Protein AF-A0A4P8TX39-F1 (afdb_monomer)

pLDDT: mean 71.4, std 20.5, range [28.27, 96.0]

InterPro domains:
  IPR021055 Type-IV b secretion system, inner-membrane complex component [PF11393] (70-173)
  IPR021055 Type-IV b secretion system, inner-membrane complex component [cd16385] (98-177)

Radius of gyration: 43.03 Å; Cα con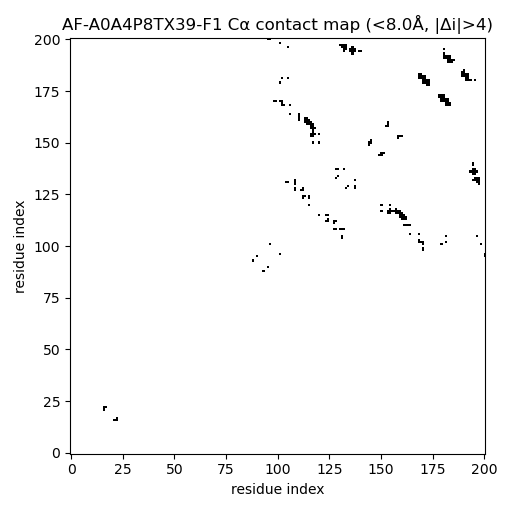tacts (8 Å, |Δi|>4): 140; chains: 1; bounding box: 61×85×106 Å

Structure (mmCIF, N/CA/C/O backbone):
data_AF-A0A4P8TX39-F1
#
_entry.id   AF-A0A4P8TX39-F1
#
loop_
_atom_site.group_PDB
_atom_site.id
_atom_site.type_symbol
_atom_site.label_atom_id
_atom_site.label_alt_id
_atom_site.label_comp_id
_atom_site.label_asym_id
_atom_site.label_entity_id
_atom_site.label_seq_id
_atom_site.pdbx_PDB_ins_code
_atom_site.Cartn_x
_atom_site.Cartn_y
_atom_site.Cartn_z
_atom_site.occupancy
_atom_site.B_iso_or_equiv
_atom_site.auth_seq_id
_atom_site.auth_comp_id
_atom_site.auth_asym_id
_atom_site.auth_atom_id
_atom_site.pdbx_PDB_model_num
ATOM 1 N N . MET A 1 1 ? 37.120 60.239 -25.614 1.00 40.34 1 MET A N 1
ATOM 2 C CA . MET A 1 1 ? 37.948 59.564 -26.632 1.00 40.34 1 MET A CA 1
ATOM 3 C C . MET A 1 1 ? 36.989 58.995 -27.670 1.00 40.34 1 MET A C 1
ATOM 5 O O . MET A 1 1 ? 36.326 58.018 -27.361 1.00 40.34 1 MET A O 1
ATOM 9 N N . SER A 1 2 ? 36.541 59.799 -28.648 1.00 31.27 2 SER A N 1
ATOM 10 C CA . SER A 1 2 ? 37.188 60.021 -29.970 1.00 31.27 2 SER A CA 1
ATOM 11 C C . SER A 1 2 ? 37.260 58.693 -30.740 1.00 31.27 2 SER A C 1
ATOM 13 O O . SER A 1 2 ? 37.832 57.748 -30.224 1.00 31.27 2 SER A O 1
ATOM 15 N N . GLU A 1 3 ? 36.664 58.471 -31.910 1.00 33.16 3 GLU A N 1
ATOM 16 C CA . GLU A 1 3 ? 36.327 59.303 -33.075 1.00 33.16 3 GLU A CA 1
ATOM 17 C C . GLU A 1 3 ? 35.341 58.464 -33.943 1.00 33.16 3 GLU A C 1
ATOM 19 O O . GLU A 1 3 ? 35.420 57.241 -33.936 1.00 33.16 3 GLU A O 1
ATOM 24 N N . GLN A 1 4 ? 34.260 59.015 -34.525 1.00 32.22 4 GLN A N 1
ATOM 25 C CA . GLN A 1 4 ? 34.221 59.583 -35.894 1.00 32.22 4 GLN A CA 1
ATOM 26 C C . GLN A 1 4 ? 34.739 58.546 -36.924 1.00 32.22 4 GLN A C 1
ATOM 28 O O . GLN A 1 4 ? 35.894 58.158 -36.864 1.00 32.22 4 GLN A O 1
ATOM 33 N N . LYS A 1 5 ? 33.965 58.030 -37.894 1.00 35.06 5 LYS A N 1
ATOM 34 C CA . LYS A 1 5 ? 33.596 58.723 -39.148 1.00 35.06 5 LYS A CA 1
ATOM 35 C C . LYS A 1 5 ? 32.986 57.707 -40.145 1.00 35.06 5 LYS A C 1
ATOM 37 O O . LYS A 1 5 ? 33.392 56.555 -40.162 1.00 35.06 5 LYS A O 1
ATOM 42 N N . GLN A 1 6 ? 31.901 58.056 -40.848 1.00 28.27 6 GLN A N 1
ATOM 43 C CA . GLN A 1 6 ? 31.889 58.629 -42.218 1.00 28.27 6 GLN A CA 1
ATOM 44 C C . GLN A 1 6 ? 31.691 57.509 -43.259 1.00 28.27 6 GLN A C 1
ATOM 46 O O . GLN A 1 6 ? 32.532 56.646 -43.442 1.00 28.27 6 GLN A O 1
ATOM 51 N N . ASN A 1 7 ? 30.474 57.351 -43.784 1.00 34.38 7 ASN A N 1
ATOM 52 C CA . ASN A 1 7 ? 29.998 58.063 -44.975 1.00 34.38 7 ASN A CA 1
ATOM 53 C C . ASN A 1 7 ? 30.894 57.795 -46.189 1.00 34.38 7 ASN A C 1
ATOM 55 O O . ASN A 1 7 ? 31.928 58.434 -46.321 1.00 34.38 7 ASN A O 1
ATOM 59 N N . GLN A 1 8 ? 30.442 56.919 -47.086 1.00 31.53 8 GLN A N 1
ATOM 60 C CA . GLN A 1 8 ? 30.189 57.272 -48.488 1.00 31.53 8 GLN A CA 1
ATOM 61 C C . GLN A 1 8 ? 29.770 56.017 -49.252 1.00 31.53 8 GLN A C 1
ATOM 63 O O . GLN A 1 8 ? 30.578 55.145 -49.547 1.00 31.53 8 GLN A O 1
ATOM 68 N N . ASN A 1 9 ? 28.489 55.952 -49.605 1.00 34.06 9 ASN A N 1
ATOM 69 C CA . ASN A 1 9 ? 28.040 55.187 -50.760 1.00 34.06 9 ASN A CA 1
ATOM 70 C C . ASN A 1 9 ? 27.965 56.168 -51.939 1.00 34.06 9 ASN A C 1
ATOM 72 O O . ASN A 1 9 ? 27.008 56.946 -52.008 1.00 34.06 9 ASN A O 1
ATOM 76 N N . PRO A 1 10 ? 28.946 56.190 -52.855 1.00 37.06 10 PRO A N 1
ATOM 77 C CA . PRO A 1 10 ? 28.740 56.807 -54.144 1.00 37.06 10 PRO A CA 1
ATOM 78 C C . PRO A 1 10 ? 28.031 55.802 -55.058 1.00 37.06 10 PRO A C 1
ATOM 80 O O . PRO A 1 10 ? 28.570 54.760 -55.421 1.00 37.06 10 PRO A O 1
ATOM 83 N N . LYS A 1 11 ? 26.807 56.156 -55.460 1.00 44.81 11 LYS A N 1
ATOM 84 C CA . LYS A 1 11 ? 26.107 55.554 -56.599 1.00 44.81 11 LYS A CA 1
ATOM 85 C C . LYS A 1 11 ? 27.019 55.586 -57.831 1.00 44.81 11 LYS A C 1
ATOM 87 O O . LYS A 1 11 ? 27.208 56.652 -58.419 1.00 44.81 11 LYS A O 1
ATOM 92 N N . THR A 1 12 ? 27.514 54.437 -58.276 1.00 36.88 12 THR A N 1
ATOM 93 C CA . THR A 1 12 ? 28.258 54.343 -59.539 1.00 36.88 12 THR A CA 1
ATOM 94 C C . THR A 1 12 ? 27.296 53.987 -60.672 1.00 36.88 12 THR A C 1
ATOM 96 O O . THR A 1 12 ? 26.853 52.852 -60.819 1.00 36.88 12 THR A O 1
ATOM 99 N N . LYS A 1 13 ? 26.922 55.008 -61.447 1.00 40.69 13 LYS A N 1
ATOM 100 C CA . LYS A 1 13 ? 26.148 54.926 -62.700 1.00 40.69 13 LYS A CA 1
ATOM 101 C C . LYS A 1 13 ? 26.973 54.167 -63.764 1.00 40.69 13 LYS A C 1
ATOM 103 O O . LYS A 1 13 ? 28.179 54.410 -63.825 1.00 40.69 13 LYS A O 1
ATOM 108 N N . PRO A 1 14 ? 26.388 53.320 -64.634 1.00 39.88 14 PRO A N 1
ATOM 109 C CA . PRO A 1 14 ? 27.155 52.682 -65.703 1.00 39.88 14 PRO A CA 1
ATOM 110 C C . PRO A 1 14 ? 27.608 53.735 -66.728 1.00 39.88 14 PRO A C 1
ATOM 112 O O . PRO A 1 14 ? 26.790 54.467 -67.287 1.00 39.88 14 PRO A O 1
ATOM 115 N N . ARG A 1 15 ? 28.924 53.842 -66.949 1.00 47.66 15 ARG A N 1
ATOM 116 C CA . ARG A 1 15 ? 29.533 54.671 -68.000 1.00 47.66 15 ARG A CA 1
ATOM 117 C C . ARG A 1 15 ? 29.762 53.779 -69.222 1.00 47.66 15 ARG A C 1
ATOM 119 O O . ARG A 1 15 ? 30.536 52.832 -69.145 1.00 47.66 15 ARG A O 1
ATOM 126 N N . PHE A 1 16 ? 29.073 54.071 -70.324 1.00 52.34 16 PHE A N 1
ATOM 127 C CA . PHE A 1 16 ? 29.300 53.408 -71.610 1.00 52.34 16 PHE A CA 1
ATOM 128 C C . PHE A 1 16 ? 30.674 53.830 -72.175 1.00 52.34 16 PHE A C 1
ATOM 130 O O . PHE A 1 16 ? 30.966 55.029 -72.165 1.00 52.34 16 PHE A O 1
ATOM 137 N N . PRO A 1 17 ? 31.528 52.890 -72.622 1.00 52.00 17 PRO A N 1
ATOM 138 C CA . PRO A 1 17 ? 32.863 53.194 -73.144 1.00 52.00 17 PRO A CA 1
ATOM 139 C C . PRO A 1 17 ? 32.803 53.798 -74.560 1.00 52.00 17 PRO A C 1
ATOM 141 O O . PRO A 1 17 ? 32.085 53.299 -75.422 1.00 52.00 17 PRO A O 1
ATOM 144 N N . THR A 1 18 ? 33.571 54.868 -74.796 1.00 55.69 18 THR A N 1
ATOM 145 C CA . THR A 1 18 ? 33.500 55.722 -76.004 1.00 55.69 18 THR A CA 1
ATOM 146 C C . THR A 1 18 ? 34.731 55.659 -76.925 1.00 55.69 18 THR A C 1
ATOM 148 O O . THR A 1 18 ? 34.921 56.557 -77.740 1.00 55.69 18 THR A O 1
ATOM 151 N N . THR A 1 19 ? 35.561 54.612 -76.855 1.00 53.31 19 THR A N 1
ATOM 152 C CA . THR A 1 19 ? 36.679 54.390 -77.801 1.00 53.31 19 THR A CA 1
ATOM 153 C C . THR A 1 19 ? 37.011 52.896 -77.951 1.00 53.31 19 THR A C 1
ATOM 155 O O . THR A 1 19 ? 36.995 52.176 -76.950 1.00 53.31 19 THR A O 1
ATOM 158 N N . PRO A 1 20 ? 37.345 52.407 -79.167 1.00 57.44 20 PRO A N 1
ATOM 159 C CA . PRO A 1 20 ? 37.523 50.974 -79.452 1.00 57.44 20 PRO A CA 1
ATOM 160 C C . PRO A 1 20 ? 38.656 50.318 -78.643 1.00 57.44 20 PRO A C 1
ATOM 162 O O . PRO A 1 20 ? 38.595 49.132 -78.333 1.00 57.44 20 PRO A O 1
ATOM 165 N N . GLU A 1 21 ? 39.656 51.093 -78.224 1.00 57.00 21 GLU A N 1
ATOM 166 C CA . GLU A 1 21 ? 40.783 50.615 -77.415 1.00 57.00 21 GLU A CA 1
ATOM 167 C C . GLU A 1 21 ? 40.394 50.320 -75.952 1.00 57.00 21 GLU A C 1
ATOM 169 O O . GLU A 1 21 ? 40.847 49.329 -75.380 1.00 57.00 21 GLU A O 1
ATOM 174 N N . GLN A 1 22 ? 39.488 51.112 -75.359 1.00 56.97 22 GLN A N 1
ATOM 175 C CA . GLN A 1 22 ? 38.991 50.880 -73.993 1.00 56.97 22 GLN A CA 1
ATOM 176 C C . GLN A 1 22 ? 37.949 49.761 -73.918 1.00 56.97 22 GLN A C 1
ATOM 178 O O . GLN A 1 22 ? 37.807 49.104 -72.888 1.00 56.97 22 GLN A O 1
ATOM 183 N N . VAL A 1 23 ? 37.237 49.515 -75.021 1.00 61.53 23 VAL A N 1
ATOM 184 C CA . VAL A 1 23 ? 36.337 48.363 -75.147 1.00 61.53 23 VAL A CA 1
ATOM 185 C C . VAL A 1 23 ? 37.142 47.062 -75.132 1.00 61.53 23 VAL A C 1
ATOM 187 O O . VAL A 1 23 ? 36.766 46.135 -74.424 1.00 61.53 23 VAL A O 1
ATOM 190 N N . ASN A 1 24 ? 38.282 47.008 -75.829 1.00 65.25 24 ASN A N 1
ATOM 191 C CA . ASN A 1 24 ? 39.125 45.810 -75.887 1.00 65.25 24 ASN A CA 1
ATOM 192 C C . ASN A 1 24 ? 39.837 45.515 -74.557 1.00 65.25 24 ASN A C 1
ATOM 194 O O . ASN A 1 24 ? 39.876 44.362 -74.133 1.00 65.25 24 ASN A O 1
ATOM 198 N N . SER A 1 25 ? 40.353 46.531 -73.857 1.00 69.19 25 SER A N 1
ATOM 199 C CA . SER A 1 25 ? 40.983 46.338 -72.541 1.00 69.19 25 SER A CA 1
ATOM 200 C C . SER A 1 25 ? 39.967 45.966 -71.455 1.00 69.19 25 SER A C 1
ATOM 202 O O . SER A 1 25 ? 40.219 45.051 -70.669 1.00 69.19 25 SER A O 1
ATOM 204 N N . GLY A 1 26 ? 38.783 46.590 -71.466 1.00 71.12 26 GLY A N 1
ATOM 205 C CA . GLY A 1 26 ? 37.674 46.221 -70.586 1.00 71.12 26 GLY A CA 1
ATOM 206 C C . GLY A 1 26 ? 37.136 44.813 -70.864 1.00 71.12 26 GLY A C 1
ATOM 207 O O . GLY A 1 26 ? 36.818 44.085 -69.927 1.00 71.12 26 GLY A O 1
ATOM 208 N N . LEU A 1 27 ? 37.088 44.388 -72.130 1.00 73.44 27 LEU A N 1
ATOM 209 C CA . LEU A 1 27 ? 36.667 43.038 -72.517 1.00 73.44 27 LEU A CA 1
ATOM 210 C C . LEU A 1 27 ? 37.652 41.967 -72.025 1.00 73.44 27 LEU A C 1
ATOM 212 O O . LEU A 1 27 ? 37.219 40.933 -71.521 1.00 73.44 27 LEU A O 1
ATOM 216 N N . VAL A 1 28 ? 38.962 42.227 -72.104 1.00 75.25 28 VAL A N 1
ATOM 217 C CA . VAL A 1 28 ? 40.003 41.316 -71.592 1.00 75.25 28 VAL A CA 1
ATOM 218 C C . VAL A 1 28 ? 39.976 41.236 -70.061 1.00 75.25 28 VAL A C 1
ATOM 220 O O . VAL A 1 28 ? 40.125 40.150 -69.500 1.00 75.25 28 VAL A O 1
ATOM 223 N N . GLU A 1 29 ? 39.729 42.349 -69.362 1.00 80.06 29 GLU A N 1
ATOM 224 C CA . GLU A 1 29 ? 39.589 42.345 -67.900 1.00 80.06 29 GLU A CA 1
ATOM 225 C C . GLU A 1 29 ? 38.338 41.577 -67.442 1.00 80.06 29 GLU A C 1
ATOM 227 O O . GLU A 1 29 ? 38.396 40.808 -66.481 1.00 80.06 29 GLU A O 1
ATOM 232 N N . MET A 1 30 ? 37.215 41.746 -68.143 1.00 73.00 30 MET A N 1
ATOM 233 C CA . MET A 1 30 ? 35.980 41.017 -67.850 1.00 73.00 30 MET A CA 1
ATOM 234 C C . MET A 1 30 ? 36.098 39.526 -68.184 1.00 73.00 30 MET A C 1
ATOM 236 O O . MET A 1 30 ? 35.620 38.707 -67.406 1.00 73.00 30 MET A O 1
ATOM 240 N N . ALA A 1 31 ? 36.782 39.158 -69.272 1.00 77.19 31 ALA A N 1
ATOM 241 C CA . ALA A 1 31 ? 37.070 37.759 -69.598 1.00 77.19 31 ALA A CA 1
ATOM 242 C C . ALA A 1 31 ? 37.924 37.095 -68.506 1.00 77.19 31 ALA A C 1
ATOM 244 O O . ALA A 1 31 ? 37.576 36.027 -68.016 1.00 77.19 31 ALA A O 1
ATOM 245 N N . LYS A 1 32 ? 38.964 37.786 -68.021 1.00 79.81 32 LYS A N 1
ATOM 246 C CA . LYS A 1 32 ? 39.799 37.297 -66.916 1.00 79.81 32 LYS A CA 1
ATOM 247 C C . LYS A 1 32 ? 39.009 37.117 -65.616 1.00 79.81 32 LYS A C 1
ATOM 249 O O . LYS A 1 32 ? 39.222 36.144 -64.899 1.00 79.81 32 LYS A O 1
ATOM 254 N N . LYS A 1 33 ? 38.099 38.046 -65.300 1.00 79.19 33 LYS A N 1
ATOM 255 C CA . LYS A 1 33 ? 37.220 37.923 -64.125 1.00 79.19 33 LYS A CA 1
ATOM 256 C C . LYS A 1 33 ? 36.196 36.803 -64.291 1.00 79.19 33 LYS A C 1
ATOM 258 O O . LYS A 1 33 ? 35.898 36.147 -63.300 1.00 79.19 33 LYS A O 1
ATOM 263 N N . ASN A 1 34 ? 35.683 36.569 -65.499 1.00 76.75 34 ASN A N 1
ATOM 264 C CA . ASN A 1 34 ? 34.786 35.448 -65.781 1.00 76.75 34 ASN A CA 1
ATOM 265 C C . ASN A 1 34 ? 35.496 34.104 -65.585 1.00 76.75 34 ASN A C 1
ATOM 267 O O . ASN A 1 34 ? 34.964 33.269 -64.861 1.00 76.75 34 ASN A O 1
ATOM 271 N N . ASP A 1 35 ? 36.715 33.939 -66.103 1.00 81.44 35 ASP A N 1
ATOM 272 C CA . ASP A 1 35 ? 37.508 32.718 -65.894 1.00 81.44 35 ASP A CA 1
ATOM 273 C C . ASP A 1 35 ? 37.834 32.509 -64.401 1.00 81.44 35 ASP A C 1
ATOM 275 O O . ASP A 1 35 ? 37.674 31.415 -63.859 1.00 81.44 35 ASP A O 1
ATOM 279 N N . GLU A 1 36 ? 38.198 33.581 -63.681 1.00 84.25 36 GLU A N 1
ATOM 280 C CA . GLU A 1 36 ? 38.447 33.526 -62.233 1.00 84.25 36 GLU A CA 1
ATOM 281 C C . GLU A 1 36 ? 37.179 33.161 -61.431 1.00 84.25 36 GLU A C 1
ATOM 283 O O . GLU A 1 36 ? 37.244 32.436 -60.431 1.00 84.25 36 GLU A O 1
ATOM 288 N N . LEU A 1 37 ? 36.012 33.660 -61.848 1.00 79.94 37 LEU A N 1
ATOM 289 C CA . LEU A 1 37 ? 34.719 33.330 -61.247 1.00 79.94 37 LEU A CA 1
ATOM 290 C C . LEU A 1 37 ? 34.328 31.877 -61.536 1.00 79.94 37 LEU A C 1
ATOM 292 O O . LEU A 1 37 ? 33.857 31.195 -60.626 1.00 79.94 37 LEU A O 1
ATOM 296 N N . GLU A 1 38 ? 34.554 31.380 -62.752 1.00 80.44 38 GLU A N 1
ATOM 297 C CA . GLU A 1 38 ? 34.293 29.985 -63.118 1.00 80.44 38 GLU A CA 1
ATOM 298 C C . GLU A 1 38 ? 35.152 29.009 -62.306 1.00 80.44 38 GLU A C 1
ATOM 300 O O . GLU A 1 38 ? 34.631 28.020 -61.773 1.00 80.44 38 GLU A O 1
ATOM 305 N N . ASP A 1 39 ? 36.432 29.323 -62.106 1.00 81.94 39 ASP A N 1
ATOM 306 C CA . ASP A 1 39 ? 37.330 28.515 -61.280 1.00 81.94 39 ASP A CA 1
ATOM 307 C C . ASP A 1 39 ? 36.908 28.505 -59.803 1.00 81.94 39 ASP A C 1
ATOM 309 O O . ASP A 1 39 ? 36.875 27.444 -59.160 1.00 81.94 39 ASP A O 1
ATOM 313 N N . LYS A 1 40 ? 36.491 29.658 -59.261 1.00 80.50 40 LYS A N 1
ATOM 314 C CA . LYS A 1 40 ? 35.943 29.745 -57.895 1.00 80.50 40 LYS A CA 1
ATOM 315 C C . LYS A 1 40 ? 34.631 28.974 -57.757 1.00 80.50 40 LYS A C 1
ATOM 317 O O . LYS A 1 40 ? 34.460 28.255 -56.772 1.00 80.50 40 LYS A O 1
ATOM 322 N N . ILE A 1 41 ? 33.740 29.044 -58.748 1.00 82.31 41 ILE A N 1
ATOM 323 C CA . ILE A 1 41 ? 32.476 28.291 -58.774 1.00 82.31 41 ILE A CA 1
ATOM 324 C C . ILE A 1 41 ? 32.746 26.781 -58.821 1.00 82.31 41 ILE A C 1
ATOM 326 O O . ILE A 1 41 ? 32.093 26.013 -58.112 1.00 82.31 41 ILE A O 1
ATOM 330 N N . LYS A 1 42 ? 33.721 26.327 -59.613 1.00 81.44 42 LYS A N 1
ATOM 331 C CA . LYS A 1 42 ? 34.087 24.906 -59.724 1.00 81.44 42 LYS A CA 1
ATOM 332 C C . LYS A 1 42 ? 34.695 24.364 -58.428 1.00 81.44 42 LYS A C 1
ATOM 334 O O . LYS A 1 42 ? 34.346 23.260 -58.002 1.00 81.44 42 LYS A O 1
ATOM 339 N N . SER A 1 43 ? 35.552 25.155 -57.784 1.00 79.06 43 SER A N 1
ATOM 340 C CA . SER A 1 43 ? 36.124 24.874 -56.462 1.00 79.06 43 SER A CA 1
ATOM 341 C C . SER A 1 43 ? 35.037 24.765 -55.384 1.00 79.06 43 SER A C 1
ATOM 343 O O . SER A 1 43 ? 34.942 23.746 -54.693 1.00 79.06 43 SER A O 1
ATOM 345 N N . GLN A 1 44 ? 34.139 25.753 -55.315 1.00 80.88 44 GLN A N 1
ATOM 346 C CA . GLN A 1 44 ? 33.033 25.772 -54.357 1.00 80.88 44 GLN A CA 1
ATOM 347 C C . GLN A 1 44 ? 32.049 24.619 -54.577 1.00 80.88 44 GLN A C 1
ATOM 349 O O . GLN A 1 44 ? 31.647 23.969 -53.616 1.00 80.88 44 GLN A O 1
ATOM 354 N N . ARG A 1 45 ? 31.700 24.294 -55.829 1.00 82.56 45 ARG A N 1
ATOM 355 C CA . ARG A 1 45 ? 30.826 23.150 -56.144 1.00 82.56 45 ARG A CA 1
ATOM 356 C C . ARG A 1 45 ? 31.435 21.823 -55.707 1.00 82.56 45 ARG A C 1
ATOM 358 O O . ARG A 1 45 ? 30.710 20.966 -55.213 1.00 82.56 45 ARG A O 1
ATOM 365 N N . ARG A 1 46 ? 32.752 21.650 -55.848 1.00 81.75 46 ARG A N 1
ATOM 366 C CA . ARG A 1 46 ? 33.448 20.427 -55.424 1.00 81.75 46 ARG A CA 1
ATOM 367 C C . ARG A 1 46 ? 33.461 20.277 -53.899 1.00 81.75 46 ARG A C 1
ATOM 369 O O . ARG A 1 46 ? 33.235 19.177 -53.405 1.00 81.75 46 ARG A O 1
ATOM 376 N N . GLN A 1 47 ? 33.658 21.371 -53.163 1.00 81.81 47 GLN A N 1
ATOM 377 C CA . GLN A 1 47 ? 33.558 21.372 -51.699 1.00 81.81 47 GLN A CA 1
ATOM 378 C C . GLN A 1 47 ? 32.119 21.119 -51.224 1.00 81.81 47 GLN A C 1
ATOM 380 O O . GLN A 1 47 ? 31.897 20.315 -50.323 1.00 81.81 47 GLN A O 1
ATOM 385 N N . LEU A 1 48 ? 31.132 21.733 -51.880 1.00 84.50 48 LEU A N 1
ATOM 386 C CA . LEU A 1 48 ? 29.717 21.588 -51.537 1.00 84.50 48 LEU A CA 1
ATOM 387 C C . LEU A 1 48 ? 29.194 20.168 -51.820 1.00 84.50 48 LEU A C 1
ATOM 389 O O . LEU A 1 48 ? 28.475 19.607 -50.997 1.00 84.50 48 LEU A O 1
ATOM 393 N N . LEU A 1 49 ? 29.628 19.540 -52.919 1.00 85.50 49 LEU A N 1
ATOM 394 C CA . LEU A 1 49 ? 29.381 18.119 -53.200 1.00 85.50 49 LEU A CA 1
ATOM 395 C C . LEU A 1 49 ? 29.979 17.205 -52.121 1.00 85.50 49 LEU A C 1
ATOM 397 O O . LEU A 1 49 ? 29.311 16.273 -51.680 1.00 85.50 49 LEU A O 1
ATOM 401 N N . GLY A 1 50 ? 31.196 17.497 -51.651 1.00 85.00 50 GLY A N 1
ATOM 402 C CA . GLY A 1 50 ? 31.822 16.761 -50.549 1.00 85.00 50 GLY A CA 1
ATOM 403 C C . GLY A 1 50 ? 31.017 16.846 -49.248 1.00 85.00 50 GLY A C 1
ATOM 404 O O . GLY A 1 50 ? 30.774 15.823 -48.609 1.00 85.00 50 GLY A O 1
ATOM 405 N N . CYS A 1 51 ? 30.532 18.039 -48.892 1.00 88.06 51 CYS A N 1
ATOM 406 C CA . CYS A 1 51 ? 29.697 18.233 -47.704 1.00 88.06 51 CYS A CA 1
ATOM 407 C C . CYS A 1 51 ? 28.355 17.491 -47.797 1.00 88.06 51 CYS A C 1
ATOM 409 O O . CYS A 1 51 ? 27.935 16.875 -46.821 1.00 88.06 51 CYS A O 1
ATOM 411 N N . ILE A 1 52 ? 27.697 17.503 -48.962 1.00 89.25 52 ILE A N 1
ATOM 412 C CA . ILE A 1 52 ? 26.419 16.798 -49.165 1.00 89.25 52 ILE A CA 1
ATOM 413 C C . ILE A 1 52 ? 26.600 15.284 -49.016 1.00 89.25 52 ILE A C 1
ATOM 415 O O . ILE A 1 52 ? 25.809 14.634 -48.332 1.00 89.25 52 ILE A O 1
ATOM 419 N N . ILE A 1 53 ? 27.660 14.723 -49.605 1.00 90.38 53 ILE A N 1
ATOM 420 C CA . ILE A 1 53 ? 27.971 13.294 -49.479 1.00 90.38 53 ILE A CA 1
ATOM 421 C C . ILE A 1 53 ? 28.285 12.946 -48.018 1.00 90.38 53 ILE A C 1
ATOM 423 O O . ILE A 1 53 ? 27.759 11.964 -47.499 1.00 90.38 53 ILE A O 1
ATOM 427 N N . GLY A 1 54 ? 29.070 13.777 -47.325 1.00 89.25 54 GLY A N 1
ATOM 428 C CA . GLY A 1 54 ? 29.395 13.577 -45.910 1.00 89.25 54 GLY A CA 1
ATOM 429 C C . GLY A 1 54 ? 28.161 13.558 -45.003 1.00 89.25 54 GLY A C 1
ATOM 430 O O . GLY A 1 54 ? 28.021 12.663 -44.171 1.00 89.25 54 GLY A O 1
ATOM 431 N N . ILE A 1 55 ? 27.226 14.493 -45.200 1.00 92.31 55 ILE A N 1
ATOM 432 C CA . ILE A 1 55 ? 25.970 14.547 -44.436 1.00 92.31 55 ILE A CA 1
ATOM 433 C C . ILE A 1 55 ? 25.088 13.327 -44.741 1.00 92.31 55 ILE A C 1
ATOM 435 O O . ILE A 1 55 ? 24.493 12.760 -43.825 1.00 92.31 55 ILE A O 1
ATOM 439 N N . GLY A 1 56 ? 25.038 12.876 -45.999 1.00 90.38 56 GLY A N 1
ATOM 440 C CA . GLY A 1 56 ? 24.296 11.671 -46.385 1.00 90.38 56 GLY A CA 1
ATOM 441 C C . GLY A 1 56 ? 24.833 10.397 -45.722 1.00 90.38 56 GLY A C 1
ATOM 442 O O . GLY A 1 56 ? 24.062 9.590 -45.197 1.00 90.38 56 GLY A O 1
ATOM 443 N N . VAL A 1 57 ? 26.156 10.232 -45.674 1.00 93.56 57 VAL A N 1
ATOM 444 C CA . VAL A 1 57 ? 26.798 9.088 -45.003 1.00 93.56 57 VAL A CA 1
ATOM 445 C C . VAL A 1 57 ? 26.557 9.128 -43.490 1.00 93.56 57 VAL A C 1
ATOM 447 O O . VAL A 1 57 ? 26.245 8.106 -42.884 1.00 93.56 57 VAL A O 1
ATOM 450 N N . LEU A 1 58 ? 26.618 10.310 -42.871 1.00 92.25 58 LEU A N 1
ATOM 451 C CA . LEU A 1 58 ? 26.347 10.448 -41.439 1.00 92.25 58 LEU A CA 1
ATOM 452 C C . LEU A 1 58 ? 24.875 10.153 -41.102 1.00 92.25 58 LEU A C 1
ATOM 454 O O . LEU A 1 58 ? 24.586 9.435 -40.146 1.00 92.25 58 LEU A O 1
ATOM 458 N N . GLY A 1 59 ? 23.938 10.660 -41.909 1.00 90.88 59 GLY A N 1
ATOM 459 C CA . GLY A 1 59 ? 22.504 10.437 -41.713 1.00 90.88 59 GLY A CA 1
ATOM 460 C C . GLY A 1 59 ? 22.104 8.969 -41.861 1.00 90.88 59 GLY A C 1
ATOM 461 O O . GLY A 1 59 ? 21.317 8.456 -41.066 1.00 90.88 59 GLY A O 1
ATOM 462 N N . THR A 1 60 ? 22.692 8.263 -42.830 1.00 89.25 60 THR A N 1
ATOM 463 C CA . THR A 1 60 ? 22.455 6.822 -43.010 1.00 89.25 60 THR A CA 1
ATOM 464 C C . THR A 1 60 ? 23.004 5.997 -41.845 1.00 89.25 60 THR A C 1
ATOM 466 O O . THR A 1 60 ? 22.306 5.108 -41.361 1.00 89.25 60 THR A O 1
ATOM 469 N N . ALA A 1 61 ? 24.185 6.329 -41.313 1.00 90.50 61 ALA A N 1
ATOM 470 C CA . ALA A 1 61 ? 24.738 5.659 -40.133 1.00 90.50 61 ALA A CA 1
ATOM 471 C C . ALA A 1 61 ? 23.839 5.813 -38.889 1.00 90.50 61 ALA A C 1
ATOM 473 O O . ALA A 1 61 ? 23.590 4.840 -38.176 1.00 90.50 61 ALA A O 1
ATOM 474 N N . VAL A 1 62 ? 23.294 7.012 -38.655 1.00 92.44 62 VAL A N 1
ATOM 475 C CA . VAL A 1 62 ? 22.376 7.270 -37.531 1.00 92.44 62 VAL A CA 1
ATOM 476 C C . VAL A 1 62 ? 21.060 6.503 -37.692 1.00 92.44 62 VAL A C 1
ATOM 478 O O . VAL A 1 62 ? 20.569 5.924 -36.723 1.00 92.44 62 VAL A O 1
ATOM 481 N N . ALA A 1 63 ? 20.504 6.441 -38.905 1.00 89.69 63 ALA A N 1
ATOM 482 C CA . ALA A 1 63 ? 19.272 5.698 -39.172 1.00 89.69 63 ALA A CA 1
ATOM 483 C C . ALA A 1 63 ? 19.437 4.185 -38.941 1.00 89.69 63 ALA A C 1
ATOM 485 O O . ALA A 1 63 ? 18.558 3.552 -38.356 1.00 89.69 63 ALA A O 1
ATOM 486 N N . VAL A 1 64 ? 20.580 3.614 -39.340 1.00 90.75 64 VAL A N 1
ATOM 487 C CA . VAL A 1 64 ? 20.900 2.198 -39.098 1.00 90.75 64 VAL A CA 1
ATOM 488 C C . VAL A 1 64 ? 21.014 1.914 -37.599 1.00 90.75 64 VAL A C 1
ATOM 490 O O . VAL A 1 64 ? 20.404 0.965 -37.112 1.00 90.75 64 VAL A O 1
ATOM 493 N N . LEU A 1 65 ? 21.726 2.761 -36.848 1.00 86.44 65 LEU A N 1
ATOM 494 C CA . LEU A 1 65 ? 21.851 2.613 -35.394 1.00 86.44 65 LEU A CA 1
ATOM 495 C C . LEU A 1 65 ? 20.494 2.730 -34.682 1.00 86.44 65 LEU A C 1
ATOM 497 O O . LEU A 1 65 ? 20.189 1.920 -33.808 1.00 86.44 65 LEU A O 1
ATOM 501 N N . GLY A 1 66 ? 19.650 3.682 -35.088 1.00 86.19 66 GLY A N 1
ATOM 502 C CA . GLY A 1 66 ? 18.296 3.832 -34.550 1.00 86.19 66 GLY A CA 1
ATOM 503 C C . GLY A 1 66 ? 17.398 2.626 -34.842 1.00 86.19 66 GLY A C 1
ATOM 504 O O . GLY A 1 66 ? 16.665 2.179 -33.960 1.00 86.19 66 GLY A O 1
ATOM 505 N N . GLY A 1 67 ? 17.501 2.052 -36.044 1.00 86.25 67 GLY A N 1
ATOM 506 C CA . GLY A 1 67 ? 16.791 0.827 -36.413 1.00 86.25 67 GLY A CA 1
ATOM 507 C C . GLY A 1 67 ? 17.187 -0.361 -35.537 1.00 86.25 67 GLY A C 1
ATOM 508 O O . GLY A 1 67 ? 16.315 -1.048 -35.013 1.00 86.25 67 GLY A O 1
ATOM 509 N N . ILE A 1 68 ? 18.489 -0.558 -35.304 1.00 81.50 68 ILE A N 1
ATOM 510 C CA . ILE A 1 68 ? 18.997 -1.643 -34.449 1.00 81.50 68 ILE A CA 1
ATOM 511 C C . ILE A 1 68 ? 18.468 -1.507 -33.013 1.00 81.50 68 ILE A C 1
ATOM 513 O O . ILE A 1 68 ? 18.043 -2.499 -32.427 1.00 81.50 68 ILE A O 1
ATOM 517 N N . ILE A 1 69 ? 18.429 -0.290 -32.461 1.00 80.25 69 ILE A N 1
ATOM 518 C CA . ILE A 1 69 ? 17.907 -0.041 -31.107 1.00 80.25 69 ILE A CA 1
ATOM 519 C C . ILE A 1 69 ? 16.391 -0.288 -31.037 1.00 80.25 69 ILE A C 1
ATOM 521 O O . ILE A 1 69 ? 15.915 -0.861 -30.062 1.00 80.25 69 ILE A O 1
ATOM 525 N N . GLY A 1 70 ? 15.630 0.093 -32.068 1.00 77.88 70 GLY A N 1
ATOM 526 C CA . GLY A 1 70 ? 14.184 -0.155 -32.131 1.00 77.88 70 GLY A CA 1
ATOM 527 C C . GLY A 1 70 ? 13.808 -1.629 -32.323 1.00 77.88 70 GLY A C 1
ATOM 528 O O . GLY A 1 70 ? 12.741 -2.051 -31.885 1.00 77.88 70 GLY A O 1
ATOM 529 N N . LEU A 1 71 ? 14.690 -2.413 -32.949 1.00 76.88 71 LEU A N 1
ATOM 530 C CA . LEU A 1 71 ? 14.558 -3.865 -33.106 1.00 76.88 71 LEU A CA 1
ATOM 531 C C . LEU A 1 71 ? 15.031 -4.653 -31.875 1.00 76.88 71 LEU A C 1
ATOM 533 O O . LEU A 1 71 ? 14.821 -5.866 -31.831 1.00 76.88 71 LEU A O 1
ATOM 537 N N . MET A 1 72 ? 15.645 -4.007 -30.875 1.00 66.94 72 MET A N 1
ATOM 538 C CA . MET A 1 72 ? 16.027 -4.704 -29.649 1.00 66.94 72 MET A CA 1
ATOM 539 C C . MET A 1 72 ? 14.778 -5.053 -28.825 1.00 66.94 72 MET A C 1
ATOM 541 O O . MET A 1 72 ? 13.988 -4.164 -28.489 1.00 66.94 72 MET A O 1
ATOM 545 N N . PRO A 1 73 ? 14.576 -6.337 -28.473 1.00 62.56 73 PRO A N 1
ATOM 546 C CA . PRO A 1 73 ? 13.483 -6.730 -27.599 1.00 62.56 73 PRO A CA 1
ATOM 547 C C . PRO A 1 73 ? 13.680 -6.083 -26.225 1.00 62.56 73 PRO A C 1
ATOM 549 O O . PRO A 1 73 ? 14.795 -6.032 -25.702 1.00 62.56 73 PRO A O 1
ATOM 552 N N . LYS A 1 74 ? 12.593 -5.564 -25.642 1.00 59.66 74 LYS A N 1
ATOM 553 C CA . LYS A 1 74 ? 12.599 -5.006 -24.283 1.00 59.66 74 LYS A CA 1
ATOM 554 C C . LYS A 1 74 ? 13.186 -6.048 -23.329 1.00 59.66 74 LYS A C 1
ATOM 556 O O . LYS A 1 74 ? 12.708 -7.178 -23.297 1.00 59.66 74 LYS A O 1
ATOM 561 N N . VAL A 1 75 ? 14.230 -5.667 -22.592 1.00 60.25 75 VAL A N 1
ATOM 562 C CA . VAL A 1 75 ? 14.905 -6.552 -21.638 1.00 60.25 75 VAL A CA 1
ATOM 563 C C . VAL A 1 75 ? 13.947 -6.904 -20.502 1.00 60.25 75 VAL A C 1
ATOM 565 O O . VAL A 1 75 ? 13.686 -6.106 -19.607 1.00 60.25 75 VAL A O 1
ATOM 568 N N . GLU A 1 76 ? 13.387 -8.105 -20.555 1.00 56.84 76 GLU A N 1
ATOM 569 C CA . GLU A 1 76 ? 12.818 -8.752 -19.381 1.00 56.8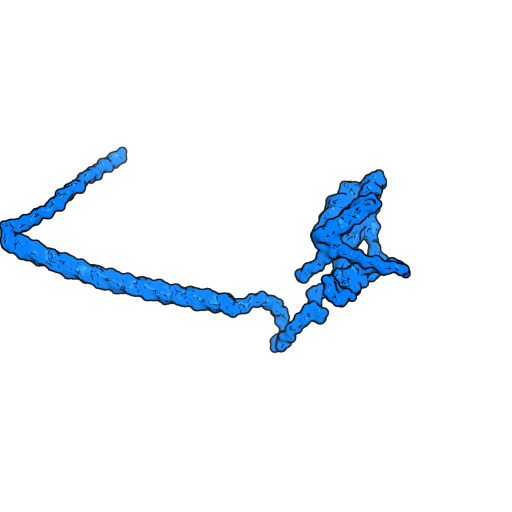4 76 GLU A CA 1
ATOM 570 C C . GLU A 1 76 ? 13.997 -9.305 -18.562 1.00 56.84 76 GLU A C 1
ATOM 572 O O . GLU A 1 76 ? 14.893 -9.961 -19.098 1.00 56.84 76 GLU A O 1
ATOM 577 N N . TYR A 1 77 ? 14.065 -8.958 -17.275 1.00 45.81 77 TYR A N 1
ATOM 578 C CA . TYR A 1 77 ? 15.128 -9.412 -16.378 1.00 45.81 77 TYR A CA 1
ATOM 579 C C . TYR A 1 77 ? 14.969 -10.915 -16.119 1.00 45.81 77 TYR A C 1
ATOM 581 O O . TYR A 1 77 ? 14.181 -11.327 -15.271 1.00 45.81 77 TYR A O 1
ATOM 589 N N . PHE A 1 78 ? 15.733 -11.739 -16.834 1.00 44.19 78 PHE A N 1
ATOM 590 C CA . PHE A 1 78 ? 15.843 -13.167 -16.549 1.00 44.19 78 PHE A CA 1
ATOM 591 C C . PHE A 1 78 ? 16.986 -13.407 -15.557 1.00 44.19 78 PHE A C 1
ATOM 593 O O . PHE A 1 78 ? 18.150 -13.147 -15.855 1.00 44.19 78 PHE A O 1
ATOM 600 N N . GLN A 1 79 ? 16.654 -13.920 -14.371 1.00 44.38 79 GLN A N 1
ATOM 601 C CA . GLN A 1 79 ? 17.624 -14.531 -13.460 1.00 44.38 79 GLN A CA 1
ATOM 602 C C . GLN A 1 79 ? 18.108 -15.831 -14.117 1.00 44.38 79 GLN A C 1
ATOM 604 O O . GLN A 1 79 ? 17.363 -16.808 -14.187 1.00 44.38 79 GLN A O 1
ATOM 609 N N . THR A 1 80 ? 19.322 -15.851 -14.663 1.00 43.06 80 THR A N 1
ATOM 610 C CA . THR A 1 80 ? 19.874 -17.055 -15.287 1.00 43.06 80 THR A CA 1
ATOM 611 C C . THR A 1 80 ? 20.502 -17.956 -14.227 1.00 43.06 80 THR A C 1
ATOM 613 O O . THR A 1 80 ? 21.612 -17.725 -13.757 1.00 43.06 80 THR A O 1
ATOM 616 N N . VAL A 1 81 ? 19.802 -19.034 -13.874 1.00 48.47 81 VAL A N 1
ATOM 617 C CA . VAL A 1 81 ? 20.414 -20.209 -13.247 1.00 48.47 81 VAL A CA 1
ATOM 618 C C . VAL A 1 81 ? 20.666 -21.214 -14.375 1.00 48.47 81 VAL A C 1
ATOM 620 O O . VAL A 1 81 ? 19.769 -21.936 -14.778 1.00 48.47 81 VAL A O 1
ATOM 623 N N . ASN A 1 82 ? 21.887 -21.215 -14.918 1.00 43.50 82 ASN A N 1
ATOM 624 C CA . ASN A 1 82 ? 22.467 -22.297 -15.734 1.00 43.50 82 ASN A CA 1
ATOM 625 C C . ASN A 1 82 ? 21.772 -22.669 -17.068 1.00 43.50 82 ASN A C 1
ATOM 627 O O . ASN A 1 82 ? 21.167 -23.723 -17.157 1.00 43.50 82 ASN A O 1
ATOM 631 N N . ASN A 1 83 ? 21.949 -21.849 -18.117 1.00 45.81 83 ASN A N 1
ATOM 632 C CA . ASN A 1 83 ? 21.989 -22.180 -19.566 1.00 45.81 83 ASN A CA 1
ATOM 633 C C . ASN A 1 83 ? 21.129 -23.345 -20.147 1.00 45.81 83 ASN A C 1
ATOM 635 O O . ASN A 1 83 ? 21.509 -23.939 -21.158 1.00 45.81 83 ASN A O 1
ATOM 639 N N . GLU A 1 84 ? 19.969 -23.643 -19.570 1.00 51.78 84 GLU A N 1
ATOM 640 C CA . GLU A 1 84 ? 18.987 -24.615 -20.054 1.00 51.78 84 GLU A CA 1
ATOM 641 C C . GLU A 1 84 ? 17.697 -23.888 -20.471 1.00 51.78 84 GLU A C 1
ATOM 643 O O . GLU A 1 84 ? 17.425 -22.769 -20.031 1.00 51.78 84 GLU A O 1
ATOM 648 N N . VAL A 1 85 ? 16.947 -24.489 -21.400 1.00 45.62 85 VAL A N 1
ATOM 649 C CA . VAL A 1 85 ? 15.771 -23.911 -22.069 1.00 45.62 85 VAL A CA 1
ATOM 650 C C . VAL A 1 85 ? 14.812 -23.285 -21.048 1.00 45.62 85 VAL A C 1
ATOM 652 O O . VAL A 1 85 ? 14.201 -23.985 -20.245 1.00 45.62 85 VAL A O 1
ATOM 655 N N . ILE A 1 86 ? 14.653 -21.957 -21.104 1.00 46.31 86 ILE A N 1
ATOM 656 C CA . ILE A 1 86 ? 13.684 -21.212 -20.293 1.00 46.31 86 ILE A CA 1
ATOM 657 C C . ILE A 1 86 ? 12.283 -21.602 -20.775 1.00 46.31 86 ILE A C 1
ATOM 659 O O . ILE A 1 86 ? 11.740 -21.023 -21.718 1.00 46.31 86 ILE A O 1
ATOM 663 N N . CYS A 1 87 ? 11.681 -22.605 -20.141 1.00 57.41 87 CYS A N 1
ATOM 664 C CA . CYS A 1 87 ? 10.237 -22.781 -20.187 1.00 57.41 87 CYS A CA 1
ATOM 665 C C . CYS A 1 87 ? 9.599 -21.466 -19.720 1.00 57.41 87 CYS A C 1
ATOM 667 O O . CYS A 1 87 ? 10.034 -20.898 -18.717 1.00 57.41 87 CYS A O 1
ATOM 669 N N . LYS A 1 88 ? 8.576 -20.967 -20.429 1.00 48.66 88 LYS A N 1
ATOM 670 C CA . LYS A 1 88 ? 7.754 -19.861 -19.922 1.00 48.66 88 LYS A CA 1
ATOM 671 C C . LYS A 1 88 ? 7.206 -20.301 -18.571 1.00 48.66 88 LYS A C 1
ATOM 673 O O . LYS A 1 88 ? 6.334 -21.165 -18.519 1.00 48.66 88 LYS A O 1
ATOM 678 N N . ILE A 1 89 ? 7.760 -19.749 -17.498 1.00 50.31 89 ILE A N 1
ATOM 679 C CA . ILE A 1 89 ? 7.270 -19.980 -16.149 1.00 50.31 89 ILE A CA 1
ATOM 680 C C . ILE A 1 89 ? 5.856 -19.419 -16.147 1.00 50.31 89 ILE A C 1
ATOM 682 O O . ILE A 1 89 ? 5.657 -18.216 -16.310 1.00 50.31 89 ILE A O 1
ATOM 686 N N . ASN A 1 90 ? 4.869 -20.302 -16.060 1.00 52.94 90 ASN A N 1
ATOM 687 C CA . ASN A 1 90 ? 3.498 -19.880 -15.883 1.00 52.94 90 ASN A CA 1
ATOM 688 C C . ASN A 1 90 ? 3.445 -19.135 -14.539 1.00 52.94 90 ASN A C 1
ATOM 690 O O . ASN A 1 90 ? 3.788 -19.731 -13.516 1.00 52.94 90 ASN A O 1
ATOM 694 N N . PRO A 1 91 ? 3.056 -17.852 -14.506 1.00 50.28 91 PRO A N 1
ATOM 695 C CA . PRO A 1 91 ? 3.014 -17.078 -13.266 1.00 50.28 91 PRO A CA 1
ATOM 696 C C . PRO A 1 91 ? 2.055 -17.671 -12.219 1.00 50.28 91 PRO A C 1
ATOM 698 O O . PRO A 1 91 ? 2.142 -17.311 -11.050 1.00 50.28 91 PRO A O 1
ATOM 701 N N . ASN A 1 92 ? 1.183 -18.609 -12.611 1.00 57.12 92 ASN A N 1
ATOM 702 C CA . ASN A 1 92 ? 0.364 -19.391 -11.685 1.00 57.12 92 ASN A CA 1
ATOM 703 C C . ASN A 1 92 ? 1.138 -20.520 -10.978 1.00 57.12 92 ASN A C 1
ATOM 705 O O . ASN A 1 92 ? 0.778 -20.883 -9.861 1.00 57.12 92 ASN A O 1
ATOM 709 N N . ASP A 1 93 ? 2.186 -21.063 -11.605 1.00 55.38 93 ASP A N 1
ATOM 710 C CA . ASP A 1 93 ? 2.978 -22.182 -11.073 1.00 55.38 93 ASP A CA 1
ATOM 711 C C . ASP A 1 93 ? 4.156 -21.695 -10.210 1.00 55.38 93 ASP A C 1
ATOM 713 O O . ASP A 1 93 ? 4.640 -22.424 -9.347 1.00 55.38 93 ASP A O 1
ATOM 717 N N . ASN A 1 94 ? 4.601 -20.449 -10.412 1.00 53.38 94 ASN A N 1
ATOM 718 C CA . ASN A 1 94 ? 5.636 -19.805 -9.601 1.00 53.38 94 ASN A CA 1
ATOM 719 C C . ASN A 1 94 ? 5.330 -18.305 -9.415 1.00 53.38 94 ASN A C 1
ATOM 721 O O . ASN A 1 94 ? 5.955 -17.457 -10.064 1.00 53.38 94 ASN A O 1
ATOM 725 N N . PRO A 1 95 ? 4.329 -17.962 -8.586 1.00 64.25 95 PRO A N 1
ATOM 726 C CA . PRO A 1 95 ? 3.989 -16.572 -8.317 1.00 64.25 95 PRO A CA 1
ATOM 727 C C . PRO A 1 95 ? 5.131 -15.871 -7.567 1.00 64.25 95 PRO A C 1
ATOM 729 O O . PRO A 1 95 ? 5.773 -16.459 -6.699 1.00 64.25 95 PRO A O 1
ATOM 732 N N . ALA A 1 96 ? 5.349 -14.582 -7.854 1.00 66.81 96 ALA A N 1
ATOM 733 C CA . ALA A 1 96 ? 6.357 -13.758 -7.171 1.00 66.81 96 ALA A CA 1
ATOM 734 C C . ALA A 1 96 ? 6.140 -13.675 -5.644 1.00 66.81 96 ALA A C 1
ATOM 736 O O . ALA A 1 96 ? 7.083 -13.451 -4.885 1.00 66.81 96 ALA A O 1
ATOM 737 N N . PHE A 1 97 ? 4.904 -13.909 -5.190 1.00 73.12 97 PHE A N 1
ATOM 738 C CA . PHE A 1 97 ? 4.527 -13.990 -3.784 1.00 73.12 97 PHE A CA 1
ATOM 739 C C . PHE A 1 97 ? 3.864 -15.336 -3.496 1.00 73.12 97 PHE A C 1
ATOM 741 O O . PHE A 1 97 ? 2.943 -15.747 -4.198 1.00 73.12 97 PHE A O 1
ATOM 748 N N . THR A 1 98 ? 4.320 -16.016 -2.444 1.00 81.00 98 THR A N 1
ATOM 749 C CA . THR A 1 98 ? 3.696 -17.255 -1.965 1.00 81.00 98 THR A CA 1
ATOM 750 C C . THR A 1 98 ? 2.422 -16.946 -1.178 1.00 81.00 98 THR A C 1
ATOM 752 O O . THR A 1 98 ? 2.287 -15.865 -0.602 1.00 81.00 98 THR A O 1
ATOM 755 N N . ASP A 1 99 ? 1.513 -17.921 -1.072 1.00 80.00 99 ASP A N 1
ATOM 756 C CA . ASP A 1 99 ? 0.306 -17.789 -0.241 1.00 80.00 99 ASP A CA 1
ATOM 757 C C . ASP A 1 99 ? 0.657 -17.406 1.206 1.00 80.00 99 ASP A C 1
ATOM 759 O O . ASP A 1 99 ? -0.026 -16.594 1.821 1.00 80.00 99 ASP A O 1
ATOM 763 N N . VAL A 1 100 ? 1.766 -17.928 1.738 1.00 82.50 100 VAL A N 1
ATOM 764 C CA . VAL A 1 100 ? 2.255 -17.597 3.085 1.00 82.50 100 VAL A CA 1
ATOM 765 C C . VAL A 1 100 ? 2.628 -16.117 3.191 1.00 82.50 100 VAL A C 1
ATOM 767 O O . VAL A 1 100 ? 2.220 -15.458 4.146 1.00 82.50 100 VAL A O 1
ATOM 770 N N . ASN A 1 101 ? 3.346 -15.576 2.201 1.00 83.75 101 ASN A N 1
ATOM 771 C CA . ASN A 1 101 ? 3.736 -14.164 2.184 1.00 83.75 101 ASN A CA 1
ATOM 772 C C . ASN A 1 101 ? 2.504 -13.255 2.122 1.00 83.75 101 ASN A C 1
ATOM 774 O O . ASN A 1 101 ? 2.429 -12.255 2.834 1.00 83.75 101 ASN A O 1
ATOM 778 N N . VAL A 1 102 ? 1.520 -13.625 1.301 1.00 83.38 102 VAL A N 1
ATOM 779 C CA . VAL A 1 102 ? 0.261 -12.884 1.176 1.00 83.38 102 VAL A CA 1
ATOM 780 C C . VAL A 1 102 ? -0.542 -12.932 2.477 1.00 83.38 102 VAL A C 1
ATOM 782 O O . VAL A 1 102 ? -1.056 -11.909 2.930 1.00 83.38 102 VAL A O 1
ATOM 785 N N . ALA A 1 103 ? -0.633 -14.105 3.101 1.00 85.56 103 ALA A N 1
ATOM 786 C CA . ALA A 1 103 ? -1.373 -14.292 4.341 1.00 85.56 103 ALA A CA 1
ATOM 787 C C . ALA A 1 103 ? -0.745 -13.512 5.509 1.00 85.56 103 ALA A C 1
ATOM 789 O O . ALA A 1 103 ? -1.463 -12.929 6.330 1.00 85.56 103 ALA A O 1
ATOM 790 N N . GLU A 1 104 ? 0.587 -13.474 5.579 1.00 87.50 104 GLU A N 1
ATOM 791 C CA . GLU A 1 104 ? 1.306 -12.716 6.602 1.00 87.50 104 GLU A CA 1
ATOM 792 C C . GLU A 1 104 ? 1.174 -11.208 6.379 1.00 87.50 104 GLU A C 1
ATOM 794 O O . GLU A 1 104 ? 0.814 -10.493 7.312 1.00 87.50 104 GLU A O 1
ATOM 799 N N . PHE A 1 105 ? 1.327 -10.734 5.137 1.00 86.88 105 PHE A N 1
ATOM 800 C CA . PHE A 1 105 ? 1.110 -9.327 4.787 1.00 86.88 105 PHE A CA 1
ATOM 801 C C . PHE A 1 105 ? -0.308 -8.856 5.141 1.00 86.88 105 PHE A C 1
ATOM 803 O O . PHE A 1 105 ? -0.500 -7.794 5.734 1.00 86.88 105 PHE A O 1
ATOM 810 N N . ALA A 1 106 ? -1.314 -9.675 4.830 1.00 86.94 106 ALA A N 1
ATOM 811 C CA . ALA A 1 106 ? -2.699 -9.409 5.195 1.00 86.94 106 ALA A CA 1
ATOM 812 C C . ALA A 1 106 ? -2.907 -9.352 6.714 1.00 86.94 106 ALA A C 1
ATOM 814 O O . ALA A 1 106 ? -3.616 -8.478 7.216 1.00 86.94 106 ALA A O 1
ATOM 815 N N . SER A 1 107 ? -2.279 -10.272 7.449 1.00 90.19 107 SER A N 1
ATOM 816 C CA . SER A 1 107 ? -2.350 -10.297 8.912 1.00 90.19 107 SER A CA 1
ATOM 817 C C . SER A 1 107 ? -1.730 -9.045 9.514 1.00 90.19 107 SER A C 1
ATOM 819 O O . SER A 1 107 ? -2.343 -8.416 10.371 1.00 90.19 107 SER A O 1
ATOM 821 N N . GLU A 1 108 ? -0.552 -8.646 9.042 1.00 90.31 108 GLU A N 1
ATOM 822 C CA . GLU A 1 108 ? 0.122 -7.431 9.491 1.00 90.31 108 GLU A CA 1
ATOM 823 C C . GLU A 1 108 ? -0.721 -6.182 9.201 1.00 90.31 108 GLU A C 1
ATOM 825 O O . GLU A 1 108 ? -0.891 -5.329 10.078 1.00 90.31 108 GLU A O 1
ATOM 830 N N . GLY A 1 109 ? -1.305 -6.087 8.004 1.00 90.00 109 GLY A N 1
ATOM 831 C CA . GLY A 1 109 ? -2.192 -4.983 7.646 1.00 90.00 109 GLY A CA 1
ATOM 832 C C . GLY A 1 109 ? -3.402 -4.875 8.573 1.00 90.00 109 GLY A C 1
ATOM 833 O O . GLY A 1 109 ? -3.730 -3.780 9.031 1.00 90.00 109 GLY A O 1
ATOM 834 N N . LEU A 1 110 ? -4.023 -6.009 8.910 1.00 90.19 110 LEU A N 1
ATOM 835 C CA . LEU A 1 110 ? -5.180 -6.056 9.802 1.00 90.19 110 LEU A CA 1
ATOM 836 C C . LEU A 1 110 ? -4.819 -5.710 11.252 1.00 90.19 110 LEU A C 1
ATOM 838 O O . LEU A 1 110 ? -5.510 -4.914 11.886 1.00 90.19 110 LEU A O 1
ATOM 842 N N . LEU A 1 111 ? -3.734 -6.285 11.779 1.00 91.56 111 LEU A N 1
ATOM 843 C CA . LEU A 1 111 ? -3.285 -6.039 13.152 1.00 91.56 111 LEU A CA 1
ATOM 844 C C . LEU A 1 111 ? -2.946 -4.563 13.373 1.00 91.56 111 LEU A C 1
ATOM 846 O O . LEU A 1 111 ? -3.327 -3.984 14.391 1.00 91.56 111 LEU A O 1
ATOM 850 N N . ASN A 1 112 ? -2.286 -3.942 12.393 1.00 91.56 112 ASN A N 1
ATOM 851 C CA . ASN A 1 112 ? -1.973 -2.519 12.436 1.00 91.56 112 ASN A CA 1
ATOM 852 C C . ASN A 1 112 ? -3.227 -1.650 12.265 1.00 91.56 112 ASN A C 1
ATOM 854 O O . ASN A 1 112 ? -3.354 -0.639 12.949 1.00 91.56 112 ASN A O 1
ATOM 858 N N . ALA A 1 113 ? -4.180 -2.042 11.410 1.00 91.00 113 ALA A N 1
ATOM 859 C CA . ALA A 1 113 ? -5.413 -1.276 11.205 1.00 91.00 113 ALA A CA 1
ATOM 860 C C . ALA A 1 113 ? -6.276 -1.204 12.477 1.00 91.00 113 ALA A C 1
ATOM 862 O O . ALA A 1 113 ? -6.929 -0.191 12.721 1.00 91.00 113 ALA A O 1
ATOM 863 N N . TYR A 1 114 ? -6.239 -2.250 13.308 1.00 90.81 114 TYR A N 1
ATOM 864 C CA . TYR A 1 114 ? -6.907 -2.294 14.611 1.00 90.81 114 TYR A CA 1
ATOM 865 C C . TYR A 1 114 ? -5.995 -1.923 15.794 1.00 90.81 114 TYR A C 1
ATOM 867 O O . TYR A 1 114 ? -6.361 -2.151 16.946 1.00 90.81 114 TYR A O 1
ATOM 875 N N . SER A 1 115 ? -4.813 -1.357 15.552 1.00 91.69 115 SER A N 1
ATOM 876 C CA . SER A 1 115 ? -3.945 -0.827 16.607 1.00 91.69 115 SER A CA 1
ATOM 877 C C . SER A 1 115 ? -4.144 0.684 16.722 1.00 91.69 115 SER A C 1
ATOM 879 O O . SER A 1 115 ? -3.385 1.453 16.138 1.00 91.69 115 SER A O 1
ATOM 881 N N . LEU A 1 116 ? -5.165 1.106 17.469 1.00 92.81 116 LEU A N 1
ATOM 882 C CA . LEU A 1 116 ? -5.612 2.501 17.523 1.00 92.81 116 LEU A CA 1
ATOM 883 C C . LEU A 1 116 ? -5.474 3.093 18.925 1.00 92.81 116 LEU A C 1
ATOM 885 O O . LEU A 1 116 ? -5.773 2.433 19.919 1.00 92.81 116 LEU A O 1
ATOM 889 N N . ASP A 1 117 ? -5.079 4.359 18.991 1.00 92.81 117 ASP A N 1
ATOM 890 C CA . ASP A 1 117 ? -5.021 5.161 20.215 1.00 92.81 117 ASP A CA 1
ATOM 891 C C . ASP A 1 117 ? -6.016 6.328 20.118 1.00 92.81 117 ASP A C 1
ATOM 893 O O . ASP A 1 117 ? -6.161 6.932 19.054 1.00 92.81 117 ASP A O 1
ATOM 897 N N . TYR A 1 118 ? -6.689 6.674 21.218 1.00 93.81 118 TYR A N 1
ATOM 898 C CA . TYR A 1 118 ? -7.623 7.801 21.285 1.00 93.81 118 TYR A CA 1
ATOM 899 C C . TYR A 1 118 ? -7.034 9.143 20.817 1.00 93.81 118 TYR A C 1
ATOM 901 O O . TYR A 1 118 ? -7.791 9.985 20.329 1.00 93.81 118 TYR A O 1
ATOM 909 N N . GLN A 1 119 ? -5.717 9.351 20.938 1.00 93.75 119 GLN A N 1
ATOM 910 C CA . GLN A 1 119 ? -5.068 10.606 20.539 1.00 93.75 119 GLN A CA 1
ATOM 911 C C . GLN A 1 119 ? -4.953 10.753 19.018 1.00 93.75 119 GLN A C 1
ATOM 913 O O . GLN A 1 119 ? -5.274 11.807 18.474 1.00 93.75 119 GLN A O 1
ATOM 918 N N . ASN A 1 120 ? -4.523 9.691 18.329 1.00 92.19 120 ASN A N 1
ATOM 919 C CA . ASN A 1 120 ? -4.116 9.743 16.920 1.00 92.19 120 ASN A CA 1
ATOM 920 C C . ASN A 1 120 ? -4.903 8.788 16.008 1.00 92.19 120 ASN A C 1
ATOM 922 O O . ASN A 1 120 ? -4.527 8.621 14.849 1.00 92.19 120 ASN A O 1
ATOM 926 N N . ALA A 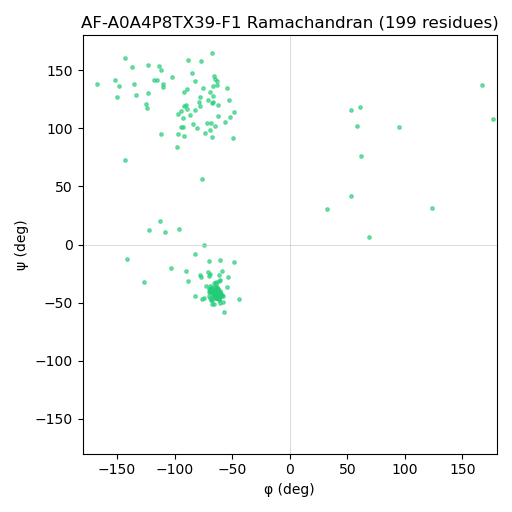1 121 ? -6.018 8.212 16.480 1.00 88.25 121 ALA A N 1
ATOM 927 C CA . ALA A 1 121 ? -6.799 7.192 15.770 1.00 88.25 121 ALA A CA 1
ATOM 928 C C . ALA A 1 121 ? -7.027 7.489 14.275 1.00 88.25 121 ALA A C 1
ATOM 930 O O . ALA A 1 121 ? -6.800 6.615 13.443 1.00 88.25 121 ALA A O 1
ATOM 931 N N . ASP A 1 122 ? -7.433 8.716 13.917 1.00 88.75 122 ASP A N 1
ATOM 932 C CA . ASP A 1 122 ? -7.683 9.108 12.520 1.00 88.75 122 ASP A CA 1
ATOM 933 C C . ASP A 1 122 ? -6.409 9.161 11.663 1.00 88.75 122 ASP A C 1
ATOM 935 O O . ASP A 1 122 ? -6.442 8.838 10.472 1.00 88.75 122 ASP A O 1
ATOM 939 N N . ALA A 1 123 ? -5.284 9.591 12.232 1.00 90.56 123 ALA A N 1
ATOM 940 C CA . ALA A 1 123 ? -4.018 9.674 11.511 1.00 90.56 123 ALA A CA 1
ATOM 941 C C . ALA A 1 123 ? -3.400 8.280 11.340 1.00 90.56 123 ALA A C 1
ATOM 943 O O . ALA A 1 123 ? -3.024 7.902 10.225 1.00 90.56 123 ALA A O 1
ATOM 944 N N . ASP A 1 124 ? -3.371 7.500 12.421 1.00 89.12 124 ASP A N 1
ATOM 945 C CA . ASP A 1 124 ? -2.785 6.160 12.464 1.00 89.12 124 ASP A CA 1
ATOM 946 C C . ASP A 1 124 ? -3.509 5.211 11.510 1.00 89.12 124 ASP A C 1
ATOM 948 O O . ASP A 1 124 ? -2.873 4.489 10.730 1.00 89.12 124 ASP A O 1
ATOM 952 N N . ILE A 1 125 ? -4.846 5.275 11.488 1.00 91.06 125 ILE A N 1
ATOM 953 C CA . ILE A 1 125 ? -5.627 4.436 10.591 1.00 91.06 125 ILE A CA 1
ATOM 954 C C . ILE A 1 125 ? -5.428 4.822 9.130 1.00 91.06 125 ILE A C 1
ATOM 956 O O . ILE A 1 125 ? -5.132 3.964 8.304 1.00 91.06 125 ILE A O 1
ATOM 960 N N . ASN A 1 126 ? -5.510 6.108 8.786 1.00 91.44 126 ASN A N 1
ATOM 961 C CA . ASN A 1 126 ? -5.366 6.536 7.396 1.00 91.44 126 ASN A CA 1
ATOM 962 C C . ASN A 1 126 ? -3.969 6.226 6.844 1.00 91.44 126 ASN A C 1
ATOM 964 O O . ASN A 1 126 ? -3.846 5.854 5.673 1.00 91.44 126 ASN A O 1
ATOM 968 N N . ASN A 1 127 ? -2.925 6.356 7.667 1.00 91.75 127 ASN A N 1
ATOM 969 C CA . ASN A 1 127 ? -1.561 6.005 7.283 1.00 91.75 127 ASN A CA 1
ATOM 970 C C . ASN A 1 127 ? -1.412 4.491 7.057 1.00 91.75 127 ASN A C 1
ATOM 972 O O . ASN A 1 127 ? -0.905 4.056 6.022 1.00 91.75 127 ASN A O 1
ATOM 976 N N . THR A 1 128 ? -1.940 3.682 7.976 1.00 91.38 128 THR A N 1
ATOM 977 C CA . THR A 1 128 ? -1.917 2.219 7.863 1.00 91.38 128 THR A CA 1
ATOM 978 C C . THR A 1 128 ? -2.679 1.738 6.629 1.00 91.38 128 THR A C 1
ATOM 980 O O . THR A 1 128 ? -2.151 0.965 5.828 1.00 91.38 128 THR A O 1
ATOM 983 N N . LEU A 1 129 ? -3.891 2.251 6.401 1.00 90.88 129 LEU A N 1
ATOM 984 C CA . LEU A 1 129 ? -4.701 1.848 5.254 1.00 90.88 129 LEU A CA 1
ATOM 985 C C . LEU A 1 129 ? -4.052 2.234 3.918 1.00 90.88 129 LEU A C 1
ATOM 987 O O . LEU A 1 129 ? -4.152 1.485 2.953 1.00 90.88 129 LEU A O 1
ATOM 991 N N . ARG A 1 130 ? -3.332 3.362 3.844 1.00 90.62 130 ARG A N 1
ATOM 992 C CA . ARG A 1 130 ? -2.562 3.736 2.641 1.00 90.62 130 ARG A CA 1
ATOM 993 C C . ARG A 1 130 ? -1.472 2.724 2.286 1.00 90.62 130 ARG A C 1
ATOM 995 O O . ARG A 1 130 ? -1.157 2.584 1.103 1.00 90.62 130 ARG A O 1
ATOM 1002 N N . ARG A 1 131 ? -0.893 2.057 3.288 1.00 89.12 131 ARG A N 1
ATOM 1003 C CA . ARG A 1 131 ? 0.195 1.090 3.116 1.00 89.12 131 ARG A CA 1
ATOM 1004 C C . ARG A 1 131 ? -0.310 -0.298 2.725 1.00 89.12 131 ARG A C 1
ATOM 1006 O O . ARG A 1 131 ? 0.266 -0.901 1.828 1.00 89.12 131 ARG A O 1
ATOM 1013 N N . TYR A 1 132 ? -1.368 -0.783 3.374 1.00 86.69 132 TYR A N 1
ATOM 1014 C CA . TYR A 1 132 ? -1.802 -2.181 3.248 1.00 86.69 132 TYR A CA 1
ATOM 1015 C C . TYR A 1 132 ? -3.033 -2.393 2.354 1.00 86.69 132 TYR A C 1
ATOM 1017 O O . TYR A 1 132 ? -3.242 -3.499 1.860 1.00 86.69 132 TYR A O 1
ATOM 1025 N N . PHE A 1 133 ? -3.842 -1.361 2.103 1.00 86.31 133 PHE A N 1
ATOM 1026 C CA . PHE A 1 133 ? -5.108 -1.489 1.375 1.00 86.31 133 PHE A CA 1
ATOM 1027 C C . PHE A 1 133 ? -5.041 -0.806 0.006 1.00 86.31 133 PHE A C 1
ATOM 1029 O O . PHE A 1 133 ? -4.313 0.169 -0.211 1.00 86.31 133 PHE A O 1
ATOM 1036 N N . THR A 1 134 ? -5.805 -1.332 -0.952 1.00 85.75 134 THR A N 1
ATOM 1037 C CA . THR A 1 134 ? -6.077 -0.616 -2.207 1.00 85.75 134 THR A CA 1
ATOM 1038 C C . THR A 1 134 ? -6.944 0.614 -1.933 1.00 85.75 134 THR A C 1
ATOM 1040 O O . THR A 1 134 ? -7.564 0.724 -0.876 1.00 85.75 134 THR A O 1
ATOM 1043 N N . ASP A 1 135 ? -7.038 1.544 -2.886 1.00 85.19 135 ASP A N 1
ATOM 1044 C CA . ASP A 1 135 ? -7.856 2.747 -2.694 1.00 85.19 135 ASP A CA 1
ATOM 1045 C C . ASP A 1 135 ? -9.338 2.417 -2.451 1.00 85.19 135 ASP A C 1
ATOM 1047 O O . ASP A 1 135 ? -9.943 3.000 -1.552 1.00 85.19 135 ASP A O 1
ATOM 1051 N N . ARG A 1 136 ? -9.880 1.423 -3.173 1.00 82.69 136 ARG A N 1
ATOM 1052 C CA . ARG A 1 136 ? -11.253 0.928 -2.982 1.00 82.69 136 ARG A CA 1
ATOM 1053 C C . ARG A 1 136 ? -11.426 0.232 -1.630 1.00 82.69 136 ARG A C 1
ATOM 1055 O O . ARG A 1 136 ? -12.373 0.530 -0.911 1.00 82.69 136 ARG A O 1
ATOM 1062 N N . GLY A 1 137 ? -10.510 -0.675 -1.277 1.00 81.75 137 GLY A N 1
ATOM 1063 C CA . GLY A 1 137 ? -10.560 -1.399 -0.001 1.00 81.75 137 GLY A CA 1
ATOM 1064 C C . GLY A 1 137 ? -10.435 -0.461 1.201 1.00 81.75 137 GLY A C 1
ATOM 1065 O O . GLY A 1 137 ? -11.145 -0.615 2.186 1.00 81.75 137 GLY A O 1
ATOM 1066 N N . ARG A 1 138 ? -9.596 0.576 1.097 1.00 88.31 138 ARG A N 1
ATOM 1067 C CA . ARG A 1 138 ? -9.472 1.612 2.127 1.00 88.31 138 ARG A CA 1
ATOM 1068 C C . ARG A 1 138 ? -10.782 2.357 2.339 1.00 88.31 138 ARG A C 1
ATOM 1070 O O . ARG A 1 138 ? -11.150 2.585 3.486 1.00 88.31 138 ARG A O 1
ATOM 1077 N N . GLU A 1 139 ? -11.432 2.790 1.260 1.00 90.00 139 GLU A N 1
ATOM 1078 C CA . GLU A 1 139 ? -12.685 3.548 1.336 1.00 90.00 139 GLU A CA 1
ATOM 1079 C C . GLU A 1 139 ? -13.812 2.710 1.951 1.00 90.00 139 GLU A C 1
ATOM 1081 O O . GLU A 1 139 ? -14.513 3.194 2.839 1.00 90.00 139 GLU A O 1
ATOM 1086 N N . SER A 1 140 ? -13.924 1.445 1.543 1.00 89.44 140 SER A N 1
ATOM 1087 C CA . SER A 1 140 ? -14.834 0.462 2.141 1.00 89.44 140 SER A CA 1
ATOM 1088 C C . SER A 1 140 ? -14.576 0.308 3.645 1.00 89.44 140 SER A C 1
ATOM 1090 O O . SER A 1 140 ? -15.432 0.649 4.466 1.00 89.4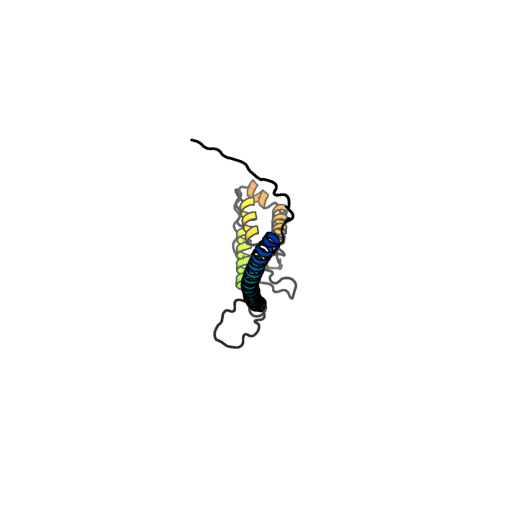4 140 SER A O 1
ATOM 1092 N N . PHE A 1 141 ? -13.349 -0.066 4.017 1.00 90.50 141 PHE A N 1
ATOM 1093 C CA . PHE A 1 141 ? -12.967 -0.328 5.402 1.00 90.50 141 PHE A CA 1
ATOM 1094 C C . PHE A 1 141 ? -13.186 0.880 6.324 1.00 90.50 141 PHE A C 1
ATOM 1096 O O . PHE A 1 141 ? -13.810 0.755 7.378 1.00 90.50 141 PHE A O 1
ATOM 1103 N N . ILE A 1 142 ? -12.707 2.074 5.941 1.00 90.44 142 ILE A N 1
ATOM 1104 C CA . ILE A 1 142 ? -12.841 3.271 6.790 1.00 90.44 142 ILE A CA 1
ATOM 1105 C C . ILE A 1 142 ? -14.303 3.690 6.951 1.00 90.44 142 ILE A C 1
ATOM 1107 O O . ILE A 1 142 ? -14.689 4.187 8.010 1.00 90.44 142 ILE A O 1
ATOM 1111 N N . THR A 1 143 ? -15.124 3.478 5.921 1.00 91.81 143 THR A N 1
ATOM 1112 C CA . THR A 1 143 ? -16.553 3.790 5.961 1.00 91.81 143 THR A CA 1
ATOM 1113 C C . THR A 1 143 ? -17.262 2.874 6.946 1.00 91.81 143 THR A C 1
ATOM 1115 O O . THR A 1 143 ? -17.923 3.372 7.857 1.00 91.81 143 THR A O 1
ATOM 1118 N N . THR A 1 144 ? -17.062 1.559 6.842 1.00 91.31 144 THR A N 1
ATOM 1119 C CA . THR A 1 144 ? -17.637 0.583 7.778 1.00 91.31 144 THR A CA 1
ATOM 1120 C C . THR A 1 144 ? -17.166 0.827 9.207 1.00 91.31 144 THR A C 1
ATOM 1122 O O . THR A 1 144 ? -17.965 0.805 10.145 1.00 91.31 144 THR A O 1
ATOM 1125 N N . LEU A 1 145 ? -15.882 1.138 9.392 1.00 89.50 145 LEU A N 1
ATOM 1126 C CA . LEU A 1 145 ? -15.338 1.384 10.720 1.00 89.50 145 LEU A CA 1
ATOM 1127 C C . LEU A 1 145 ? -15.944 2.633 11.370 1.00 89.50 145 LEU A C 1
ATOM 1129 O O . LEU A 1 145 ? -16.303 2.600 12.547 1.00 89.50 145 LEU A O 1
ATOM 1133 N N . ARG A 1 146 ? -16.124 3.719 10.613 1.00 90.44 146 ARG A N 1
ATOM 1134 C CA . ARG A 1 146 ? -16.808 4.923 11.110 1.00 90.44 146 ARG A CA 1
ATOM 1135 C C . ARG A 1 146 ? -18.285 4.666 11.386 1.00 90.44 146 ARG A C 1
ATOM 1137 O O . ARG A 1 146 ? -18.780 5.081 12.426 1.00 90.44 146 ARG A O 1
ATOM 1144 N N . GLN A 1 147 ? -18.968 3.938 10.504 1.00 93.56 147 GLN A N 1
ATOM 1145 C CA . GLN A 1 147 ? -20.374 3.564 10.688 1.00 93.56 147 GLN A CA 1
ATOM 1146 C C . GLN A 1 147 ? -20.601 2.712 11.943 1.00 93.56 147 GLN A C 1
ATOM 1148 O O . GLN A 1 147 ? -21.654 2.823 12.563 1.00 93.56 147 GLN A O 1
ATOM 1153 N N . SER A 1 148 ? -19.618 1.907 12.358 1.00 92.69 148 SER A N 1
ATOM 1154 C CA . SER A 1 148 ? -19.712 1.128 13.600 1.00 92.69 148 SER A CA 1
ATOM 1155 C C . SER A 1 148 ? -19.639 1.973 14.882 1.00 92.69 148 SER A C 1
ATOM 1157 O O . SER A 1 148 ? -19.931 1.465 15.962 1.00 92.69 148 SER A O 1
ATOM 1159 N N . GLY A 1 149 ? -19.214 3.240 14.796 1.00 92.00 149 GLY A N 1
ATOM 1160 C CA . GLY A 1 149 ? -19.001 4.108 15.958 1.00 92.00 149 GLY A CA 1
ATOM 1161 C C . GLY A 1 149 ? -17.813 3.705 16.843 1.00 92.00 149 GLY A C 1
ATOM 1162 O O . GLY A 1 149 ? -17.603 4.313 17.891 1.00 92.00 149 GLY A O 1
ATOM 1163 N N . LEU A 1 150 ? -17.008 2.710 16.443 1.00 90.69 150 LEU A N 1
ATOM 1164 C CA . LEU A 1 150 ? -15.867 2.234 17.233 1.00 90.69 150 LEU A CA 1
ATOM 1165 C C . LEU A 1 150 ? -14.836 3.343 17.482 1.00 90.69 150 LEU A C 1
ATOM 1167 O O . LEU A 1 150 ? -14.340 3.487 18.596 1.00 90.69 150 LEU A O 1
ATOM 1171 N N . ILE A 1 151 ? -14.535 4.154 16.463 1.00 90.06 151 ILE A N 1
ATOM 1172 C CA . ILE A 1 151 ? -13.578 5.267 16.585 1.00 90.06 151 ILE A CA 1
ATOM 1173 C C . ILE A 1 151 ? -14.060 6.295 17.614 1.00 90.06 151 ILE A C 1
ATOM 1175 O O . ILE A 1 151 ? -13.272 6.752 18.444 1.00 90.06 151 ILE A O 1
ATOM 1179 N N . ASP A 1 152 ? -15.356 6.608 17.608 1.00 92.38 152 ASP A N 1
ATOM 1180 C CA . ASP A 1 152 ? -15.947 7.547 18.561 1.00 92.38 152 ASP A CA 1
ATOM 1181 C C . ASP A 1 152 ? -15.916 6.984 19.982 1.00 92.38 152 ASP A C 1
ATOM 1183 O O . ASP A 1 152 ? -15.598 7.703 20.926 1.00 92.38 152 ASP A O 1
ATOM 1187 N N . GLN A 1 153 ? -16.168 5.682 20.150 1.00 92.50 153 GLN A N 1
ATOM 1188 C CA . GLN A 1 153 ? -16.042 5.019 21.448 1.00 92.50 153 GLN A CA 1
ATOM 1189 C C . GLN A 1 153 ? -14.606 5.048 21.974 1.00 92.50 153 GLN A C 1
ATOM 1191 O O . GLN A 1 153 ? -14.408 5.304 23.161 1.00 92.50 153 GLN A O 1
ATOM 1196 N N . ILE A 1 154 ? -13.612 4.818 21.112 1.00 92.06 154 ILE A N 1
ATOM 1197 C CA . ILE A 1 154 ? -12.196 4.872 21.491 1.00 92.06 154 ILE A CA 1
ATOM 1198 C C . ILE A 1 154 ? -11.825 6.287 21.947 1.00 92.06 154 ILE A C 1
ATOM 1200 O O . ILE A 1 154 ? -11.220 6.446 23.006 1.00 92.06 154 ILE A O 1
ATOM 1204 N N . ARG A 1 155 ? -12.239 7.315 21.196 1.00 91.62 155 ARG A N 1
ATOM 1205 C CA . ARG A 1 155 ? -11.955 8.718 21.521 1.00 91.62 155 ARG A CA 1
ATOM 1206 C C . ARG A 1 155 ? -12.649 9.175 22.801 1.00 91.62 155 ARG A C 1
ATOM 1208 O O . ARG A 1 155 ? -11.998 9.724 23.683 1.00 91.62 155 ARG A O 1
ATOM 1215 N N . ASN A 1 156 ? -13.955 8.943 22.907 1.00 95.19 156 ASN A N 1
ATOM 1216 C CA . ASN A 1 156 ? -14.766 9.457 24.012 1.00 95.19 156 ASN A CA 1
ATOM 1217 C C . ASN A 1 156 ? -14.439 8.783 25.349 1.00 95.19 156 ASN A C 1
ATOM 1219 O O . ASN A 1 156 ? -14.652 9.383 26.399 1.00 95.19 156 ASN A O 1
ATOM 1223 N N . ASN A 1 157 ? -13.913 7.555 25.314 1.00 96.00 157 ASN A N 1
ATOM 1224 C CA . ASN A 1 157 ? -13.551 6.792 26.509 1.00 96.00 157 ASN A CA 1
ATOM 1225 C C . ASN A 1 157 ? -12.033 6.663 26.715 1.00 96.00 157 ASN A C 1
ATOM 1227 O O . ASN A 1 157 ? -11.610 5.884 27.565 1.00 96.00 157 ASN A O 1
ATOM 1231 N N . PHE A 1 158 ? -11.216 7.405 25.958 1.00 95.06 158 PHE A N 1
ATOM 1232 C CA . PHE A 1 158 ? -9.751 7.406 26.076 1.00 95.06 158 PHE A CA 1
ATOM 1233 C C . PHE A 1 158 ? -9.125 5.999 26.003 1.00 95.06 158 PHE A C 1
ATOM 1235 O O . PHE A 1 158 ? -8.231 5.651 26.777 1.00 95.06 158 PHE A O 1
ATOM 1242 N N . LEU A 1 159 ? -9.624 5.161 25.091 1.00 94.50 159 LEU A N 1
ATOM 1243 C CA . LEU A 1 159 ? -9.201 3.766 24.970 1.00 94.50 159 LEU A CA 1
ATO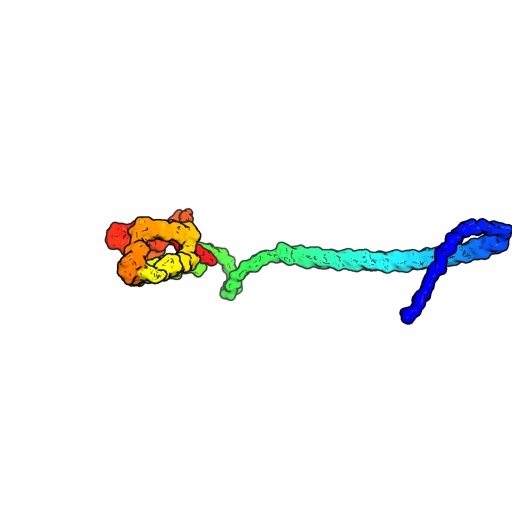M 1244 C C . LEU A 1 159 ? -7.994 3.610 24.043 1.00 94.50 159 LEU A C 1
ATOM 1246 O O . LEU A 1 159 ? -7.736 4.426 23.159 1.00 94.50 159 LEU A O 1
ATOM 1250 N N . VAL A 1 160 ? -7.288 2.497 24.223 1.00 93.81 160 VAL A N 1
ATOM 1251 C CA . VAL A 1 160 ? -6.240 2.035 23.312 1.00 93.81 160 VAL A CA 1
ATOM 1252 C C . VAL A 1 160 ? -6.591 0.620 22.876 1.00 93.81 160 VAL A C 1
ATOM 1254 O O . VAL A 1 160 ? -6.671 -0.293 23.699 1.00 93.81 160 VAL A O 1
ATOM 1257 N N . LEU A 1 161 ? -6.810 0.436 21.578 1.00 92.00 161 LEU A N 1
ATOM 1258 C CA . LEU A 1 161 ? -7.114 -0.853 20.975 1.00 92.00 161 LEU A CA 1
ATOM 1259 C C . LEU A 1 161 ? -5.821 -1.522 20.508 1.00 92.00 161 LEU A C 1
ATOM 1261 O O . LEU A 1 161 ? -5.002 -0.916 19.819 1.00 92.00 161 LEU A O 1
ATOM 1265 N N . ARG A 1 162 ? -5.648 -2.793 20.873 1.00 91.62 162 ARG A N 1
ATOM 1266 C CA . ARG A 1 162 ? -4.550 -3.648 20.415 1.00 91.62 162 ARG A CA 1
ATOM 1267 C C . ARG A 1 162 ? -5.120 -5.004 20.045 1.00 91.62 162 ARG A C 1
ATOM 1269 O O . ARG A 1 162 ? -5.969 -5.537 20.755 1.00 91.62 162 ARG A O 1
ATOM 1276 N N . THR A 1 163 ? -4.646 -5.563 18.941 1.00 88.88 163 THR A N 1
ATOM 1277 C CA . THR A 1 163 ? -5.085 -6.876 18.467 1.00 88.88 163 THR A CA 1
ATOM 1278 C C . THR A 1 163 ? -3.901 -7.816 18.325 1.00 88.88 163 THR A C 1
ATOM 1280 O O . THR A 1 163 ? -2.757 -7.386 18.178 1.00 88.88 163 THR A O 1
ATOM 1283 N N . SER A 1 164 ? -4.176 -9.115 18.415 1.00 88.44 164 SER A N 1
ATOM 1284 C CA . SER A 1 164 ? -3.183 -10.169 18.255 1.00 88.44 164 SER A CA 1
ATOM 1285 C C . SER A 1 164 ? -3.736 -11.302 17.396 1.00 88.44 164 SER A C 1
ATOM 1287 O O . SER A 1 164 ? -4.944 -11.541 17.307 1.00 88.44 164 SER A O 1
ATOM 1289 N N . LYS A 1 165 ? -2.822 -11.996 16.723 1.00 86.44 165 LYS A N 1
ATOM 1290 C CA . LYS A 1 165 ? -3.124 -13.137 15.866 1.00 86.44 165 LYS A CA 1
ATOM 1291 C C . LYS A 1 165 ? -3.361 -14.373 16.733 1.00 86.44 165 LYS A C 1
ATOM 1293 O O . LYS A 1 165 ? -2.469 -14.799 17.457 1.00 86.44 165 LYS A O 1
ATOM 1298 N N . LEU A 1 166 ? -4.562 -14.947 16.650 1.00 85.94 166 LEU A N 1
ATOM 1299 C CA . LEU A 1 166 ? -4.924 -16.173 17.380 1.00 85.94 166 LEU A CA 1
ATOM 1300 C C . LEU A 1 166 ? -4.591 -17.450 16.601 1.00 85.94 166 LEU A C 1
ATOM 1302 O O . LEU A 1 166 ? -4.317 -18.485 17.199 1.00 85.94 166 LEU A O 1
ATOM 1306 N N . GLN A 1 167 ? -4.662 -17.392 15.272 1.00 84.44 167 GLN A N 1
ATOM 1307 C CA . GLN A 1 167 ? -4.470 -18.534 14.381 1.00 84.44 167 GLN A CA 1
ATOM 1308 C C . GLN A 1 167 ? -3.731 -18.102 13.118 1.00 84.44 167 GLN A C 1
ATOM 1310 O O . GLN A 1 167 ? -3.700 -16.918 12.770 1.00 84.44 167 GLN A O 1
ATOM 1315 N N . THR A 1 168 ? -3.144 -19.073 12.426 1.00 82.38 168 THR A N 1
ATOM 1316 C CA . THR A 1 168 ? -2.508 -18.841 11.131 1.00 82.38 168 THR A CA 1
ATOM 1317 C C . THR A 1 168 ? -3.570 -18.457 10.091 1.00 82.38 168 THR A C 1
ATOM 1319 O O . THR A 1 168 ? -4.572 -19.161 9.978 1.00 82.38 168 THR A O 1
ATOM 1322 N N . PRO A 1 169 ? -3.393 -17.344 9.355 1.00 81.19 169 PRO A N 1
ATOM 1323 C CA . PRO A 1 169 ? -4.279 -16.949 8.267 1.00 81.19 169 PRO A CA 1
ATOM 1324 C C . PRO A 1 169 ? -4.250 -17.992 7.148 1.00 81.19 169 PRO A C 1
ATOM 1326 O O . PRO A 1 169 ? -3.193 -18.512 6.794 1.00 81.19 169 PRO A O 1
ATOM 1329 N N . GLU A 1 170 ? -5.412 -18.257 6.563 1.00 80.31 170 GLU A N 1
ATOM 1330 C CA . GLU A 1 170 ? -5.543 -19.112 5.387 1.00 80.31 170 GLU A CA 1
ATOM 1331 C C . GLU A 1 170 ? -5.918 -18.249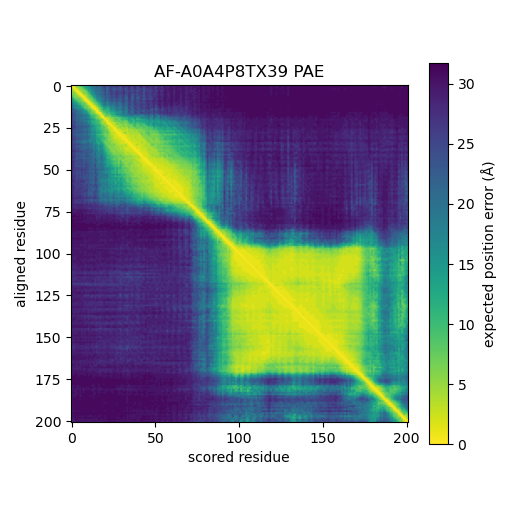 4.176 1.00 80.31 170 GLU A C 1
ATOM 1333 O O . GLU A 1 170 ? -6.793 -17.380 4.252 1.00 80.31 170 GLU A O 1
ATOM 1338 N N . VAL A 1 171 ? -5.258 -18.496 3.046 1.00 75.56 171 VAL A N 1
ATOM 1339 C CA . VAL A 1 171 ? -5.588 -17.859 1.767 1.00 75.56 171 VAL A CA 1
ATOM 1340 C C . VAL A 1 171 ? -6.616 -18.723 1.054 1.00 75.56 171 VAL A C 1
ATOM 1342 O O . VAL A 1 171 ? -6.360 -19.885 0.737 1.00 75.56 171 VAL A O 1
ATOM 1345 N N . ALA A 1 172 ? -7.785 -18.152 0.780 1.00 71.12 172 ALA A N 1
ATOM 1346 C CA . ALA A 1 172 ? -8.784 -18.795 -0.055 1.00 71.12 172 ALA A CA 1
ATOM 1347 C C . ALA A 1 172 ? -8.497 -18.452 -1.523 1.00 71.12 172 ALA A C 1
ATOM 1349 O O . ALA A 1 172 ? -8.661 -17.305 -1.941 1.00 71.12 172 ALA A O 1
ATOM 1350 N N . LYS A 1 173 ? -8.079 -19.446 -2.316 1.00 61.69 173 LYS A N 1
ATOM 1351 C CA . LYS A 1 173 ? -7.972 -19.308 -3.776 1.00 61.69 173 LYS A CA 1
ATOM 1352 C C . LYS A 1 173 ? -9.361 -19.443 -4.384 1.00 61.69 173 LYS A C 1
ATOM 1354 O O . LYS A 1 173 ? -10.035 -20.446 -4.154 1.00 61.69 173 LYS A O 1
ATOM 1359 N N . ASN A 1 174 ? -9.796 -18.433 -5.130 1.00 56.50 174 ASN A N 1
ATOM 1360 C CA . ASN A 1 174 ? -11.068 -18.463 -5.842 1.00 56.50 174 ASN A CA 1
ATOM 1361 C C . ASN A 1 174 ? -10.804 -18.559 -7.349 1.00 56.50 174 ASN A C 1
ATOM 1363 O O . ASN A 1 174 ? -9.904 -17.897 -7.864 1.00 56.50 174 ASN A O 1
ATOM 1367 N N . ASN A 1 175 ? -11.575 -19.389 -8.052 1.00 51.31 175 ASN A N 1
ATOM 1368 C CA . ASN A 1 175 ? -11.325 -19.786 -9.442 1.00 51.31 175 ASN A CA 1
ATOM 1369 C C . ASN A 1 175 ? -11.692 -18.690 -10.469 1.00 51.31 175 ASN A C 1
ATOM 1371 O O . ASN A 1 175 ? -12.461 -18.948 -11.392 1.00 51.31 175 ASN A O 1
ATOM 1375 N N . GLY A 1 176 ? -11.126 -17.482 -10.344 1.00 48.47 176 GLY A N 1
ATOM 1376 C CA . GLY A 1 176 ? -10.985 -16.582 -11.496 1.00 48.47 176 GLY A CA 1
ATOM 1377 C C . GLY A 1 176 ? -11.584 -15.179 -11.422 1.00 48.47 176 GLY A C 1
ATOM 1378 O O . GLY A 1 176 ? -11.952 -14.668 -12.474 1.00 48.47 176 GLY A O 1
ATOM 1379 N N . ILE A 1 177 ? -11.670 -14.521 -10.258 1.00 49.56 177 ILE A N 1
ATOM 1380 C CA . ILE A 1 177 ? -12.048 -13.088 -10.243 1.00 49.56 177 ILE A CA 1
ATOM 1381 C C . ILE A 1 177 ? -11.053 -12.209 -9.471 1.00 49.56 177 ILE A C 1
ATOM 1383 O O . ILE A 1 177 ? -10.802 -11.092 -9.911 1.00 49.56 177 ILE A O 1
ATOM 1387 N N . GLU A 1 178 ? -10.387 -12.695 -8.418 1.00 51.19 178 GLU A N 1
ATOM 1388 C CA . GLU A 1 178 ? -9.370 -11.917 -7.685 1.00 51.19 178 GLU A CA 1
ATOM 1389 C C . GLU A 1 178 ? -8.279 -12.844 -7.134 1.00 51.19 178 GLU A C 1
ATOM 1391 O O . GLU A 1 178 ? -8.614 -13.916 -6.623 1.00 51.19 178 GLU A O 1
ATOM 1396 N N . PRO A 1 179 ? -6.984 -12.488 -7.247 1.00 53.19 179 PRO A N 1
ATOM 1397 C CA . PRO A 1 179 ? -5.914 -13.461 -7.050 1.00 53.19 179 PRO A CA 1
ATOM 1398 C C . PRO A 1 179 ? -5.745 -13.898 -5.588 1.00 53.19 179 PRO A C 1
ATOM 1400 O O . PRO A 1 179 ? -5.279 -15.010 -5.359 1.00 53.19 179 PRO A O 1
ATOM 1403 N N . TYR A 1 180 ? -6.170 -13.098 -4.599 1.00 54.47 180 TYR A N 1
ATOM 1404 C CA . TYR A 1 180 ? -6.009 -13.451 -3.186 1.00 54.47 180 TYR A CA 1
ATOM 1405 C C . TYR A 1 180 ? -7.109 -12.866 -2.299 1.00 54.47 180 TYR A C 1
ATOM 1407 O O . TYR A 1 180 ? -7.326 -11.657 -2.269 1.00 54.47 180 TYR A O 1
ATOM 1415 N N . ARG A 1 181 ? -7.758 -13.731 -1.515 1.00 57.03 181 ARG A N 1
ATOM 1416 C CA . ARG A 1 181 ? -8.705 -13.357 -0.460 1.00 57.03 181 ARG A CA 1
ATOM 1417 C C . ARG A 1 181 ? -8.245 -13.998 0.844 1.00 57.03 181 ARG A C 1
ATOM 1419 O O . ARG A 1 181 ? -8.122 -15.221 0.926 1.00 57.03 181 ARG A O 1
ATOM 1426 N N . VAL A 1 182 ? -7.978 -13.179 1.858 1.00 54.34 182 VAL A N 1
ATOM 1427 C CA . VAL A 1 182 ? -7.585 -13.670 3.185 1.00 54.34 182 VAL A CA 1
ATOM 1428 C C . VAL A 1 182 ? -8.825 -13.692 4.065 1.00 54.34 182 VAL A C 1
ATOM 1430 O O . VAL A 1 182 ? -9.412 -12.654 4.363 1.00 54.34 182 VAL A O 1
ATOM 1433 N N . CYS A 1 183 ? -9.265 -14.894 4.433 1.00 53.75 183 CYS A N 1
ATOM 1434 C CA . CYS A 1 183 ? -10.479 -15.081 5.223 1.00 53.75 183 CYS A CA 1
ATOM 1435 C C . CYS A 1 183 ? -10.122 -15.367 6.682 1.00 53.75 183 CYS A C 1
ATOM 1437 O O . CYS A 1 183 ? -9.158 -16.076 6.978 1.00 53.75 183 CYS A O 1
ATOM 1439 N N . ARG A 1 184 ? -10.938 -14.862 7.612 1.00 45.41 184 ARG A N 1
ATOM 1440 C CA . ARG A 1 184 ? -10.845 -15.242 9.022 1.00 45.41 184 ARG A CA 1
ATOM 1441 C C . ARG A 1 184 ? -11.730 -16.461 9.261 1.00 45.41 184 ARG A C 1
ATOM 1443 O O . ARG A 1 184 ? -12.889 -16.487 8.851 1.00 45.41 184 ARG A O 1
ATOM 1450 N N . ARG A 1 185 ? -11.213 -17.465 9.971 1.00 38.03 185 ARG A N 1
ATOM 1451 C CA . ARG A 1 185 ? -12.020 -18.592 10.449 1.00 38.03 185 ARG A CA 1
ATOM 1452 C C . ARG A 1 185 ? -12.546 -18.274 11.849 1.00 38.03 185 ARG A C 1
ATOM 1454 O O . ARG A 1 185 ? -11.860 -18.502 12.839 1.00 38.03 185 ARG A O 1
ATOM 1461 N N . LEU A 1 186 ? -13.753 -17.717 11.937 1.00 41.34 186 LEU A N 1
ATOM 1462 C CA . LEU A 1 186 ? -14.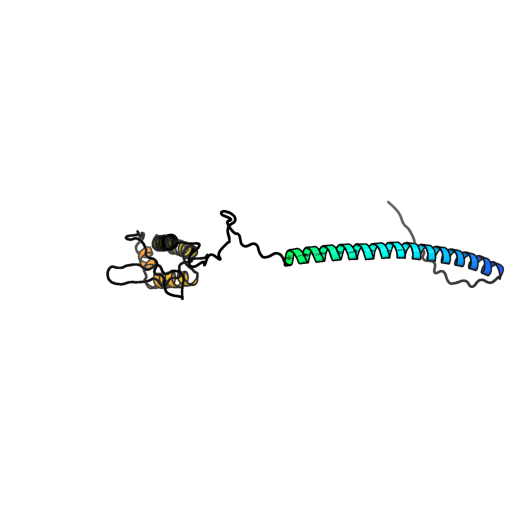527 -17.744 13.179 1.00 41.34 186 LEU A CA 1
ATOM 1463 C C . LEU A 1 186 ? -15.226 -19.102 13.262 1.00 41.34 186 LEU A C 1
ATOM 1465 O O . LEU A 1 186 ? -15.654 -19.654 12.252 1.00 41.34 186 LEU A O 1
ATOM 1469 N N . SER A 1 187 ? -15.280 -19.665 14.464 1.00 34.81 187 SER A N 1
ATOM 1470 C CA . SER A 1 187 ? -15.562 -21.070 14.797 1.00 34.81 187 SER A CA 1
ATOM 1471 C C . SER A 1 187 ? -16.789 -21.714 14.130 1.00 34.81 187 SER A C 1
ATOM 1473 O O . SER A 1 187 ? -16.881 -22.938 14.142 1.00 34.81 187 SER A O 1
ATOM 1475 N N . ILE A 1 188 ? -17.710 -20.939 13.543 1.00 36.25 188 ILE A N 1
ATOM 1476 C CA . ILE A 1 188 ? -18.935 -21.441 12.895 1.00 36.25 188 ILE A CA 1
ATOM 1477 C C . ILE A 1 188 ? -19.294 -20.673 11.594 1.00 36.25 188 ILE A C 1
ATOM 1479 O O . ILE A 1 188 ? -20.094 -21.164 10.803 1.00 36.25 188 ILE A O 1
ATOM 1483 N N . LEU A 1 189 ? -18.676 -19.519 11.295 1.00 29.77 189 LEU A N 1
ATOM 1484 C CA . LEU A 1 189 ? -18.961 -18.715 10.093 1.00 29.77 189 LEU A CA 1
ATOM 1485 C C . LEU A 1 189 ? -17.657 -18.274 9.404 1.00 29.77 189 LEU A C 1
ATOM 1487 O O . LEU A 1 189 ? -16.755 -17.725 10.039 1.00 29.77 189 LEU A O 1
ATOM 1491 N N . ARG A 1 190 ? -17.557 -18.520 8.089 1.00 36.62 190 ARG A N 1
ATOM 1492 C CA . ARG A 1 190 ? -16.514 -17.940 7.229 1.00 36.62 190 ARG A CA 1
ATOM 1493 C C . ARG A 1 190 ? -16.931 -16.518 6.865 1.00 36.62 190 ARG A C 1
ATOM 1495 O O . ARG A 1 190 ? -17.721 -16.332 5.947 1.00 36.62 190 ARG A O 1
ATOM 1502 N N . GLU A 1 191 ? -16.374 -15.533 7.553 1.00 41.50 191 GLU A N 1
ATOM 1503 C CA . GLU A 1 191 ? -16.378 -14.150 7.080 1.00 41.50 191 GLU A CA 1
ATOM 1504 C C . GLU A 1 191 ? -15.085 -13.914 6.300 1.00 41.50 191 GLU A C 1
ATOM 1506 O O . GLU A 1 191 ? -13.975 -13.899 6.843 1.00 41.50 191 GLU A O 1
ATOM 1511 N N . CYS A 1 192 ? -15.228 -13.793 4.985 1.00 41.94 192 CYS A N 1
ATOM 1512 C CA . CYS A 1 192 ? -14.158 -13.314 4.133 1.00 41.94 192 CYS A CA 1
ATOM 1513 C C . CYS A 1 192 ? -14.314 -11.803 4.002 1.00 41.94 192 CYS A C 1
ATOM 1515 O O . CYS A 1 192 ? -15.344 -11.351 3.508 1.00 41.94 192 CYS A O 1
ATOM 1517 N N . SER A 1 193 ? -13.310 -11.038 4.431 1.00 42.06 193 SER A N 1
ATOM 1518 C CA . SER A 1 193 ? -13.309 -9.602 4.163 1.00 42.06 193 SER A CA 1
ATOM 1519 C C . SER A 1 193 ? -13.167 -9.386 2.653 1.00 42.06 193 SER A C 1
ATOM 1521 O O . SER A 1 193 ? -12.221 -9.891 2.046 1.00 42.06 193 SER A O 1
ATOM 1523 N N . ASP A 1 194 ? -14.131 -8.682 2.055 1.00 42.94 194 ASP A N 1
ATOM 1524 C CA . ASP A 1 194 ? -14.092 -8.206 0.662 1.00 42.94 194 ASP A CA 1
ATOM 1525 C C . ASP A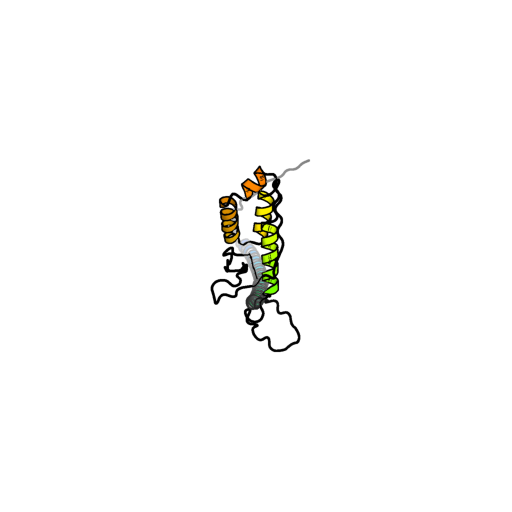 1 194 ? -13.128 -7.014 0.485 1.00 42.94 194 ASP A C 1
ATOM 1527 O O . ASP A 1 194 ? -12.966 -6.495 -0.625 1.00 42.94 194 ASP A O 1
ATOM 1531 N N . ASP A 1 195 ? -12.469 -6.566 1.560 1.00 44.88 195 ASP A N 1
ATOM 1532 C CA . ASP A 1 195 ? -11.534 -5.455 1.492 1.00 44.88 195 ASP A CA 1
ATOM 1533 C C . ASP A 1 195 ? -10.257 -5.878 0.763 1.00 44.88 195 ASP A C 1
ATOM 1535 O O . ASP A 1 195 ? -9.387 -6.577 1.276 1.00 44.88 195 ASP A O 1
ATOM 1539 N N . GLN A 1 196 ? -10.180 -5.413 -0.477 1.00 47.06 196 GLN A N 1
ATOM 1540 C CA . GLN A 1 196 ? -9.068 -5.500 -1.412 1.00 47.06 196 GLN A CA 1
ATOM 1541 C C . GLN A 1 196 ? -7.743 -5.058 -0.760 1.00 47.06 196 GLN A C 1
ATOM 1543 O O . GLN A 1 196 ? -7.392 -3.867 -0.769 1.00 47.06 196 GLN A O 1
ATOM 1548 N N . ILE A 1 197 ? -7.002 -6.011 -0.195 1.00 50.16 197 ILE A N 1
ATOM 1549 C CA . ILE A 1 197 ? -5.632 -5.822 0.294 1.00 50.16 197 ILE A CA 1
ATOM 1550 C C . ILE A 1 197 ? -4.733 -5.542 -0.913 1.00 50.16 197 ILE A C 1
ATOM 1552 O O . ILE A 1 197 ? -4.867 -6.158 -1.971 1.00 50.16 197 ILE A O 1
ATOM 1556 N N . LYS A 1 198 ? -3.835 -4.564 -0.780 1.00 44.59 198 LYS A N 1
ATOM 1557 C CA . LYS A 1 198 ? -2.964 -4.115 -1.868 1.00 44.59 198 LYS A CA 1
ATOM 1558 C C . LYS A 1 198 ? -1.879 -5.159 -2.110 1.00 44.59 198 LYS A C 1
ATOM 1560 O O . LYS A 1 198 ? -0.857 -5.157 -1.436 1.00 44.59 198 LYS A O 1
ATOM 1565 N N . ILE A 1 199 ? -2.097 -6.046 -3.070 1.00 41.72 199 ILE A N 1
ATOM 1566 C CA . ILE A 1 199 ? -1.077 -6.987 -3.531 1.00 41.72 199 ILE A CA 1
ATOM 1567 C C . ILE A 1 199 ? -0.725 -6.552 -4.950 1.00 41.72 199 ILE A C 1
ATOM 1569 O O . ILE A 1 199 ? -1.450 -6.857 -5.895 1.00 41.72 199 ILE A O 1
ATOM 1573 N N . TYR A 1 200 ? 0.329 -5.744 -5.086 1.00 36.00 200 TYR A N 1
ATOM 1574 C CA . TYR A 1 200 ? 0.933 -5.507 -6.397 1.00 36.00 200 TYR A CA 1
ATOM 1575 C C . TYR A 1 200 ? 1.945 -6.618 -6.701 1.00 36.00 200 TYR A C 1
ATOM 1577 O O . TYR A 1 200 ? 2.552 -7.127 -5.756 1.00 36.00 200 TYR A O 1
ATOM 1585 N N . PRO A 1 201 ? 2.104 -6.992 -7.983 1.00 35.19 201 PRO A N 1
ATOM 1586 C CA . PRO A 1 201 ? 3.204 -7.838 -8.439 1.00 35.19 201 PRO A CA 1
ATOM 1587 C C . PRO A 1 201 ? 4.574 -7.198 -8.183 1.00 35.19 201 PRO A C 1
ATOM 1589 O O . PRO A 1 201 ? 4.654 -5.947 -8.137 1.00 35.19 201 PRO A O 1
#

Organism: Acinetobacter baumann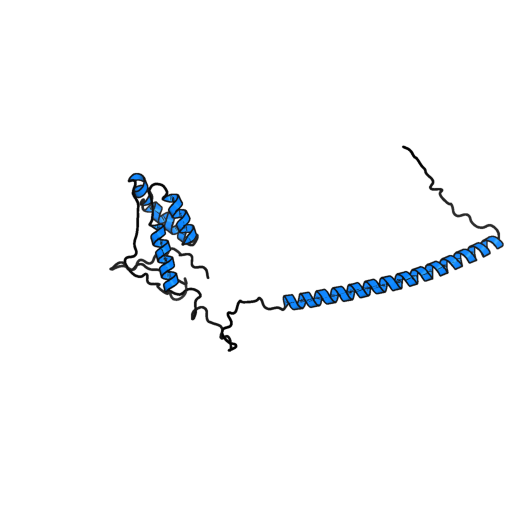ii (NCBI:txid470)

Secondary structure (DSSP, 8-state):
------------------SHHHHHHHHHHHHHHHHHHHHHHHHHHHHHHHHHHHHHHHHHHHHHHHHHHHTSPP------SSSS------TTTS-SS-HHHHHHHHHHHHHHHT-EETTTHHHHHHHHHHHHB-HHHHHHHHHHHHHTTHHHHHHHTT-EE-----S--EEE--SSS-S-EEEEEETTEEEE----B----

Foldseek 3Di:
DDDDDDDDDDDDDDDDDDDPVVVVVVVVVVVVVVVVVVVVVVVVVVVVVVVVVVVVVVVVVVVVVVVVVVPDDDDDDDPDDDDDDDDPPDCVNPPPDDQLRVQVLQVVLVQQCQFAWLVCRPPSNVVSCVVWADPVLSVVVVVVVVVVCVNVVRNVVRHTTGDDDPDRWGWDADDDDDGTWTWDDDPPDIDTDPGHTDDDD

Mean predicted aligned error: 20.21 Å

Nearest PDB structures (foldseek):
  5cnl-assembly1_A  TM=7.520E-01  e=5.003E-04  Legionella pneumophila subsp. pneumophila str. Philadelphia 1
  8c26-assembly1_A  TM=2.160E-01  e=3.164E+00  Mycobacterium tuberculosis H37Rv

Sequence (201 aa):
MSEQKQNQNPKTKPRFPTTPEQVNSGLVEMAKKNDELEDKIKSQRRQLLGCIIGIGVLGTAVAVLGGIIGLMPKVEYFQTVNNEVICKINPNDNPAFTDVNVAEFASEGLLNAYSLDYQNADADINNTLRRYFTDRGRESFITTLRQSGLIDQIRNNFLVLRTSKLQTPEVAKNNGIEPYRVCRRLSILRECSDDQIKIYP

Solvent-accessible surface area (backbone atoms only — not comparable to full-atom values): 12421 Å² total; per-residue (Å²): 135,86,78,90,82,82,90,81,86,78,86,80,74,91,77,82,82,91,49,77,69,60,48,54,54,51,48,54,52,50,51,54,50,49,54,54,48,51,53,51,50,54,52,49,51,54,53,51,52,50,51,53,52,51,51,50,56,53,53,51,54,53,51,54,54,52,50,56,60,72,68,51,76,81,85,72,90,72,84,82,80,73,101,61,87,80,67,84,75,50,60,86,82,62,48,98,63,50,66,66,57,52,28,50,53,51,47,53,38,51,39,52,54,48,48,33,39,40,89,47,37,74,59,53,36,55,55,41,34,67,73,37,27,28,77,67,21,33,54,53,50,54,49,54,44,55,74,67,42,54,62,57,52,27,44,78,66,68,35,71,46,76,61,80,86,89,66,86,66,47,65,52,80,55,102,79,86,57,90,75,37,61,35,51,85,50,100,89,50,81,54,61,60,85,57,43,60,54,77,78,133